Protein AF-A0A7X8MIY7-F1 (afdb_monomer)

Secondary structure (DSSP, 8-state):
--HHHHHHHHHHHHHHHHHHHS-----------PPTT-SSSSS--SHHHHHHHHHHHTTSSSS-SSS-HHHHH--SSSS--SHHHHHHHHHHHTTS-SS-THHHHT-----------PPPPPPPPPP----------------------SPTT--HHHHHHHHHT--HHHHHHHHHHHHHHTHHHHHHHH--SSHHHHHHHHHHHHHHHHTT-TT-EE-SGGG-EETTTTEEGGGSBTS-TTSPP-TT-TTS--PBPSHHHHH-HHHHHHHHHHHHHHHHHHHHTT--THHHHHHHHHHHHHS-SS---HHHHIIIIIHHHHHHHHHHHTT-SSSS----TT-TTS--SSSSGGG-

pLDDT: mean 82.46, std 22.2, range [25.55, 98.94]

Mean predicted aligned error: 16.22 Å

Sequence (356 aa):
MGRKVLLSFSVFLIVFVAFMGFGKSNYAYSLTQSGIGDVNVDNSIDSTDFTLLKRYVLRIIRDFPAEDSLWVGDLDGDNDINSSDIHCMKRYLLRMIDRFPKELMNNTPIPTATPTQKPTYTPTATPTPTQRPTFTPIPTQSNNYDDGYFPAGTSKSELISRASALSVGEIKSIIKKQVDDHWDVIRSVCGFKNKEVAYAFFFGMATRESTFRAGTETGSGAAHAFGPLQTAETAYANADPNYMPEENVPEMTQYDFNDYNFYDVGVSTHMGIRHFLHFARLAQEKYSGKDVLRHGLMGYNTGWIDGSDEAWIIKYADETAALGAWYYKNNHMSDDEFTWDTDPRVDRSDPWSFYF

Radius of gyration: 28.36 Å; Cα contacts (8 Å, |Δi|>4): 502; chains: 1; bounding box: 95×67×85 Å

Foldseek 3Di:
DPDVVVVVVVVVVVVVVVVVVPDPPPPPPPPPPADQQPQARPNDNEPVSLVVLVCCQVVVDVGTNDPDCQRRQVQLQPSDRHVVSSVQSVCCNLVVDVGTNNVVVVDDDDDDDDDDDDDDDDDDDDDDDPDDPPPPPPPAPPPVDPLFPDDPPQDLVRLLVVLQVDFLLRLLVLLLVLCVLCVVLCCVLQVFPDSLLVSLLVLLLLQAPPVSRQSDFDDDDQQTAGGSNRQGLLLAPPSDPPRDDQPPQSHADRHHDDSRCRSRRRNRSNSSSSQLSSQLNVQVVPDDHLLSNLLSQVCSNPVGSDDDDPVVSCQTRLSSLQQSVCCVVVVVSRDRDHDHRPGPSTDSPPSRVNGD

Nearest PDB structures (foldseek):
  6g1i-assembly2_B  TM=1.002E+00  e=5.132E-29  Acetivibrio thermocellus ATCC 27405
  2xqo-assembly1_A  TM=1.003E+00  e=1.211E-28  Acetivibrio thermocellus ATCC 27405
  4dh2-assembly2_D  TM=9.881E-01  e=1.687E-05  Acetivibrio thermocellus ATCC 27405
  4uyp-assembly1_D  TM=9.469E-01  e=1.236E-03  Acetivibrio cellulolyticus
  4uyq-assembly1_B  TM=9.427E-01  e=3.209E-03  Acetivibrio cellulolyticus

Solvent-accessible surface area (backbone atoms only — not comparable to full-atom values): 20424 Å² total; per-residue (Å²): 141,66,66,72,60,50,55,52,50,54,54,50,50,53,52,50,49,49,69,72,58,65,65,83,66,80,72,72,78,66,85,63,76,62,51,74,46,18,32,67,62,78,86,56,72,48,75,66,29,50,50,49,51,48,33,40,60,69,61,76,35,94,71,53,79,28,91,53,45,65,65,16,46,22,29,66,60,82,83,57,66,44,73,66,21,52,48,47,48,53,34,40,74,68,64,76,33,96,68,52,58,30,70,60,69,79,68,72,88,86,85,86,91,84,90,85,83,82,88,83,80,80,87,74,85,78,77,76,82,76,73,75,81,74,76,70,81,68,78,68,66,76,67,86,71,83,46,65,69,60,68,88,88,56,49,60,70,55,32,36,55,52,31,55,67,53,52,43,27,55,52,47,48,53,52,39,50,48,48,65,80,42,39,70,62,51,34,71,66,57,56,41,71,46,67,71,46,48,45,22,41,55,49,4,38,15,23,65,58,32,55,52,33,32,42,40,69,48,75,56,71,75,56,22,21,24,16,29,54,44,27,34,45,51,52,30,35,88,56,56,94,84,51,74,83,74,76,81,45,68,80,48,85,68,52,59,56,44,63,56,47,51,42,22,55,29,30,16,47,47,40,28,53,48,37,34,48,37,25,18,51,62,23,50,79,82,38,61,69,67,47,13,53,42,22,4,45,36,13,58,78,69,79,37,52,66,87,74,55,69,70,56,44,45,71,46,33,45,41,19,32,12,53,4,49,42,28,61,80,68,73,34,74,65,47,66,66,82,71,50,82,87,43,87,89,48,66,66,90,67,33,57,67,77,41,89

Structure (mmCIF, N/CA/C/O backbone):
data_AF-A0A7X8MIY7-F1
#
_entry.id   AF-A0A7X8MIY7-F1
#
loop_
_atom_site.group_PDB
_atom_site.id
_atom_site.type_symbol
_atom_site.label_atom_id
_atom_site.label_alt_id
_atom_site.label_comp_id
_atom_site.label_asym_id
_atom_site.label_entity_id
_atom_site.label_seq_id
_atom_site.pdbx_PDB_ins_code
_atom_site.Cartn_x
_atom_site.Cartn_y
_atom_site.Cartn_z
_atom_site.occupancy
_atom_site.B_iso_or_equiv
_atom_site.auth_seq_id
_atom_site.auth_comp_id
_atom_site.auth_asym_id
_atom_site.auth_atom_id
_atom_site.pdbx_PDB_model_num
ATOM 1 N N . MET A 1 1 ? 72.725 -8.397 54.751 1.00 57.31 1 MET A N 1
ATOM 2 C CA . MET A 1 1 ? 71.381 -7.796 54.579 1.00 57.31 1 MET A CA 1
ATOM 3 C C . MET A 1 1 ? 71.162 -7.247 53.156 1.00 57.31 1 MET A C 1
ATOM 5 O O . MET A 1 1 ? 70.505 -6.234 53.004 1.00 57.31 1 MET A O 1
ATOM 9 N N . GLY A 1 2 ? 71.699 -7.897 52.103 1.00 55.25 2 GLY A N 1
ATOM 10 C CA . GLY A 1 2 ? 71.801 -7.271 50.766 1.00 55.25 2 GLY A CA 1
ATOM 11 C C . GLY A 1 2 ? 71.317 -8.087 49.559 1.00 55.25 2 GLY A C 1
ATOM 12 O O . GLY A 1 2 ? 71.175 -7.521 48.489 1.00 55.25 2 GLY A O 1
ATOM 13 N N . ARG A 1 3 ? 71.021 -9.392 49.689 1.00 51.66 3 ARG A N 1
ATOM 14 C CA . ARG A 1 3 ? 70.562 -10.219 48.545 1.00 51.66 3 ARG A CA 1
ATOM 15 C C . ARG A 1 3 ? 69.041 -10.386 48.452 1.00 51.66 3 ARG A C 1
ATOM 17 O O . ARG A 1 3 ? 68.506 -10.401 47.353 1.00 51.66 3 ARG A O 1
ATOM 24 N N . LYS A 1 4 ? 68.335 -10.453 49.589 1.00 49.62 4 LYS A N 1
ATOM 25 C CA . LYS A 1 4 ? 66.862 -10.584 49.614 1.00 49.62 4 LYS A CA 1
ATOM 26 C C . LYS A 1 4 ? 66.135 -9.266 49.301 1.00 49.62 4 LYS A C 1
ATOM 28 O O . LYS A 1 4 ? 65.064 -9.298 48.713 1.00 49.62 4 LYS A O 1
ATOM 33 N N . VAL A 1 5 ? 66.743 -8.122 49.630 1.00 55.31 5 VAL A N 1
ATOM 34 C CA . VAL A 1 5 ? 66.200 -6.792 49.292 1.00 55.31 5 VAL A CA 1
ATOM 35 C C . VAL A 1 5 ? 66.406 -6.477 47.805 1.00 55.31 5 VAL A C 1
ATOM 37 O O . VAL A 1 5 ? 65.496 -5.949 47.178 1.00 55.31 5 VAL A O 1
ATOM 40 N N . LEU A 1 6 ? 67.536 -6.892 47.211 1.00 52.62 6 LEU A N 1
ATOM 41 C CA . LEU A 1 6 ? 67.793 -6.706 45.776 1.00 52.62 6 LEU A CA 1
ATOM 42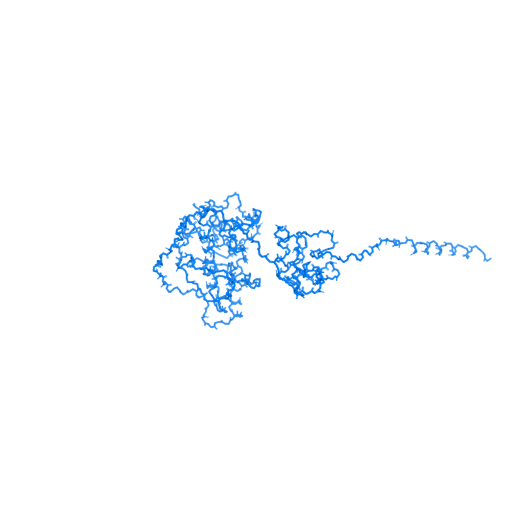 C C . LEU A 1 6 ? 66.850 -7.535 44.892 1.00 52.62 6 LEU A C 1
ATOM 44 O O . LEU A 1 6 ? 66.306 -6.995 43.938 1.00 52.62 6 LEU A O 1
ATOM 48 N N . LEU A 1 7 ? 66.602 -8.811 45.223 1.00 50.25 7 LEU A N 1
ATOM 49 C CA . LEU A 1 7 ? 65.655 -9.633 44.454 1.00 50.25 7 LEU A CA 1
ATOM 50 C C . LEU A 1 7 ? 64.213 -9.107 44.549 1.00 50.25 7 LEU A C 1
ATOM 52 O O . LEU A 1 7 ? 63.495 -9.138 43.555 1.00 50.25 7 LEU A O 1
ATOM 56 N N . SER A 1 8 ? 63.805 -8.589 45.712 1.00 55.38 8 SER A N 1
ATOM 57 C CA . SER A 1 8 ? 62.479 -7.979 45.891 1.00 55.38 8 SER A CA 1
ATOM 58 C C . SER A 1 8 ? 62.319 -6.704 45.050 1.00 55.38 8 SER A C 1
ATOM 60 O O . SER A 1 8 ? 61.307 -6.527 44.377 1.00 55.38 8 SER A O 1
ATOM 62 N N . PHE A 1 9 ? 63.358 -5.863 44.990 1.00 54.59 9 PHE A N 1
ATOM 63 C CA . PHE A 1 9 ? 63.367 -4.665 44.144 1.00 54.59 9 PHE A CA 1
ATOM 64 C C . PHE A 1 9 ? 63.371 -4.992 42.644 1.00 54.59 9 PHE A C 1
ATOM 66 O O . PHE A 1 9 ? 62.687 -4.323 41.876 1.00 54.59 9 PHE A O 1
ATOM 73 N N . SER A 1 10 ? 64.094 -6.032 42.216 1.00 56.56 10 SER A N 1
ATOM 74 C CA . SER A 1 10 ? 64.141 -6.442 40.805 1.00 56.56 10 SER A CA 1
ATOM 75 C C . SER A 1 10 ? 62.818 -7.032 40.309 1.00 56.56 10 SER A C 1
ATOM 77 O O . SER A 1 10 ? 62.430 -6.766 39.176 1.00 56.56 10 SER A O 1
ATOM 79 N N . VAL A 1 11 ? 62.089 -7.776 41.148 1.00 58.19 11 VAL A N 1
ATOM 80 C CA . VAL A 1 11 ? 60.749 -8.284 40.798 1.00 58.19 11 VAL A CA 1
ATOM 81 C C . VAL A 1 11 ? 59.718 -7.150 40.791 1.00 58.19 11 VAL A C 1
ATOM 83 O O . VAL A 1 11 ? 58.886 -7.091 39.888 1.00 58.19 11 VAL A O 1
ATOM 86 N N . PHE A 1 12 ? 59.815 -6.197 41.724 1.00 57.38 12 PHE A N 1
ATOM 87 C CA . PHE A 1 12 ? 58.940 -5.022 41.745 1.00 57.38 12 PHE A CA 1
ATOM 88 C C . PHE A 1 12 ? 59.177 -4.100 40.539 1.00 57.38 12 PHE A C 1
ATOM 90 O O . PHE A 1 12 ? 58.218 -3.595 39.968 1.00 57.38 12 PHE A O 1
ATOM 97 N N . LEU A 1 13 ? 60.426 -3.944 40.082 1.00 57.84 13 LEU A N 1
ATOM 98 C CA . LEU A 1 13 ? 60.754 -3.169 38.881 1.00 57.84 13 LEU A CA 1
ATOM 99 C C . LEU A 1 13 ? 60.204 -3.825 37.604 1.00 57.84 13 LEU A C 1
ATOM 101 O O . LEU A 1 13 ? 59.704 -3.126 36.734 1.00 57.84 13 LEU A O 1
ATOM 105 N N . ILE A 1 14 ? 60.230 -5.156 37.500 1.00 59.59 14 ILE A N 1
ATOM 106 C CA . ILE A 1 14 ? 59.690 -5.880 36.335 1.00 59.59 14 ILE A CA 1
ATOM 107 C C . ILE A 1 14 ? 58.154 -5.809 36.296 1.00 59.59 14 ILE A C 1
ATOM 109 O O . ILE A 1 14 ? 57.582 -5.610 35.227 1.00 59.59 14 ILE A O 1
ATOM 113 N N . VAL A 1 15 ? 57.479 -5.884 37.448 1.00 59.12 15 VAL A N 1
ATOM 114 C CA . VAL A 1 15 ? 56.016 -5.707 37.533 1.00 59.12 15 VAL A CA 1
ATOM 115 C C . VAL A 1 15 ? 55.614 -4.241 37.315 1.00 59.12 15 VAL A C 1
ATOM 117 O O . VAL A 1 15 ? 54.614 -3.979 36.654 1.00 59.12 15 VAL A O 1
ATOM 120 N N . PHE A 1 16 ? 56.416 -3.276 37.775 1.00 57.84 16 PHE A N 1
ATOM 121 C CA . PHE A 1 16 ? 56.184 -1.843 37.550 1.00 57.84 16 PHE A CA 1
ATOM 122 C C . PHE A 1 16 ? 56.416 -1.432 36.085 1.00 57.84 16 PHE A C 1
ATOM 124 O O . PHE A 1 16 ? 55.645 -0.649 35.536 1.00 57.84 16 PHE A O 1
ATOM 131 N N . VAL A 1 17 ? 57.415 -2.015 35.412 1.00 58.16 17 VAL A N 1
ATOM 132 C CA . VAL A 1 17 ? 57.655 -1.823 33.970 1.00 58.16 17 VAL A CA 1
ATOM 133 C C . VAL A 1 17 ? 56.592 -2.537 33.126 1.00 58.16 17 VAL A C 1
ATOM 135 O O . VAL A 1 17 ? 56.222 -2.022 32.078 1.00 58.16 17 VAL A O 1
ATOM 138 N N . ALA A 1 18 ? 56.014 -3.649 33.595 1.00 53.78 18 ALA A N 1
ATOM 139 C CA . ALA A 1 18 ? 54.840 -4.254 32.959 1.00 53.78 18 ALA A CA 1
ATOM 140 C C . ALA A 1 18 ? 53.565 -3.406 33.154 1.00 53.78 18 ALA A C 1
ATOM 142 O O . ALA A 1 18 ? 52.770 -3.288 32.227 1.00 53.78 18 ALA A O 1
ATOM 143 N N . PHE A 1 19 ? 53.401 -2.741 34.306 1.00 52.78 19 PHE A N 1
ATOM 144 C CA . PHE A 1 19 ? 52.277 -1.828 34.568 1.00 52.78 19 PHE A CA 1
ATOM 145 C C . PHE A 1 19 ? 52.399 -0.488 33.816 1.00 52.78 19 PHE A C 1
ATOM 147 O O . PHE A 1 19 ? 51.388 0.117 33.474 1.00 52.78 19 PHE A O 1
ATOM 154 N N . MET A 1 20 ? 53.623 -0.043 33.499 1.00 52.28 20 MET A N 1
ATOM 155 C CA . MET A 1 20 ? 53.879 1.094 32.597 1.00 52.28 20 MET A CA 1
ATOM 156 C C . MET A 1 20 ? 54.001 0.694 31.112 1.00 52.28 20 MET A C 1
ATOM 158 O O . MET A 1 20 ? 54.034 1.569 30.249 1.00 52.28 20 MET A O 1
ATOM 162 N N . GLY A 1 21 ? 54.069 -0.609 30.816 1.00 51.12 21 GLY A N 1
ATOM 163 C CA . GLY A 1 21 ? 54.271 -1.181 29.479 1.00 51.12 21 GLY A CA 1
ATOM 164 C C . GLY A 1 21 ? 53.011 -1.746 28.815 1.00 51.12 21 GLY A C 1
ATOM 165 O O . GLY A 1 21 ? 53.053 -2.081 27.632 1.00 51.12 21 GLY A O 1
ATOM 166 N N . PHE A 1 22 ? 51.879 -1.816 29.523 1.00 52.28 22 PHE A N 1
ATOM 167 C CA . PHE A 1 22 ? 50.575 -2.047 28.900 1.00 52.28 22 PHE A CA 1
ATOM 168 C C . PHE A 1 22 ? 50.114 -0.764 28.208 1.00 52.28 22 PHE A C 1
ATOM 170 O O . PHE A 1 22 ? 49.484 0.103 28.803 1.00 52.28 22 PHE A O 1
ATOM 177 N N . GLY A 1 23 ? 50.521 -0.654 26.944 1.00 47.56 23 GLY A N 1
ATOM 178 C CA . GLY A 1 23 ? 49.917 0.158 25.899 1.00 47.56 23 GLY A CA 1
ATOM 179 C C . GLY A 1 23 ? 49.275 1.466 26.350 1.00 47.56 23 GLY A C 1
ATOM 180 O O . GLY A 1 23 ? 48.059 1.544 26.490 1.00 47.56 23 GLY A O 1
ATOM 181 N N . LYS A 1 24 ? 50.045 2.556 26.301 1.00 42.59 24 LYS A N 1
ATOM 182 C CA . LYS A 1 24 ? 49.510 3.682 25.533 1.00 42.59 24 LYS A CA 1
ATOM 183 C C . LYS A 1 24 ? 49.466 3.219 24.081 1.00 42.59 24 LYS A C 1
ATOM 185 O O . LYS A 1 24 ? 50.362 3.515 23.296 1.00 42.59 24 LYS A O 1
ATOM 190 N N . SER A 1 25 ? 48.444 2.437 23.729 1.00 43.12 25 SER A N 1
ATOM 191 C CA . SER A 1 25 ? 47.889 2.559 22.394 1.00 43.12 25 SER A CA 1
ATOM 192 C C . SER A 1 25 ? 47.684 4.055 22.223 1.00 43.12 25 SER A C 1
ATOM 194 O O . SER A 1 25 ? 47.000 4.689 23.030 1.00 43.12 25 SER A O 1
ATOM 196 N N . ASN A 1 26 ? 48.396 4.638 21.265 1.00 38.81 26 ASN A N 1
ATOM 197 C CA . ASN A 1 26 ? 48.111 5.982 20.817 1.00 38.81 26 ASN A CA 1
ATOM 198 C C . ASN A 1 26 ? 46.712 5.913 20.201 1.00 38.81 26 ASN A C 1
ATOM 200 O O . ASN A 1 26 ? 46.565 5.816 18.988 1.00 38.81 26 ASN A O 1
ATOM 204 N N . TYR A 1 27 ? 45.680 5.923 21.045 1.00 42.91 27 TYR A N 1
ATOM 205 C CA . TYR A 1 27 ? 44.420 6.526 20.686 1.00 42.91 27 TYR A CA 1
ATOM 206 C C . TYR A 1 27 ? 44.787 7.988 20.493 1.00 42.91 27 TYR A C 1
ATOM 208 O O . TYR A 1 27 ? 44.807 8.790 21.427 1.00 42.91 27 TYR A O 1
ATOM 216 N N . ALA A 1 28 ? 45.207 8.310 19.272 1.00 32.19 28 ALA A N 1
ATOM 217 C CA . ALA A 1 28 ? 44.930 9.621 18.755 1.00 32.19 28 ALA A CA 1
ATOM 218 C C . ALA A 1 28 ? 43.408 9.727 18.851 1.00 32.19 28 ALA A C 1
ATOM 220 O O . ALA A 1 28 ? 42.692 9.226 17.990 1.00 32.19 28 ALA A O 1
ATOM 221 N N . TYR A 1 29 ? 42.917 10.296 19.954 1.00 38.53 29 TYR A N 1
ATOM 222 C CA . TYR A 1 29 ? 41.623 10.948 19.958 1.00 38.53 29 TYR A CA 1
ATOM 223 C C . TYR A 1 29 ? 41.793 12.101 18.983 1.00 38.53 29 TYR A C 1
ATOM 225 O O . TYR A 1 29 ? 42.177 13.215 19.335 1.00 38.53 29 TYR A O 1
ATOM 233 N N . SER A 1 30 ? 41.648 11.760 17.710 1.00 37.72 30 SER A N 1
ATOM 234 C CA . SER A 1 30 ? 41.299 12.713 16.699 1.00 37.72 30 SER A CA 1
ATOM 235 C C . SER A 1 30 ? 39.963 13.258 17.176 1.00 37.72 30 SER A C 1
ATOM 237 O O . SER A 1 30 ? 38.949 12.579 17.074 1.00 37.72 30 SER A O 1
ATOM 239 N N . LEU A 1 31 ? 39.965 14.464 17.747 1.00 39.66 31 LEU A N 1
ATOM 240 C CA . LEU A 1 31 ? 38.770 15.303 17.864 1.00 39.66 31 LEU A CA 1
ATOM 241 C C . LEU A 1 31 ? 38.345 15.749 16.451 1.00 39.66 31 LEU A C 1
ATOM 243 O O . LEU A 1 31 ? 38.125 16.926 16.182 1.00 39.66 31 LEU A O 1
ATOM 247 N N . THR A 1 32 ? 38.308 14.811 15.507 1.00 47.56 32 THR A N 1
ATOM 248 C CA . THR A 1 32 ? 37.550 14.942 14.280 1.00 47.56 32 THR A CA 1
ATOM 249 C C . THR A 1 32 ? 36.117 14.796 14.723 1.00 47.56 32 THR A C 1
ATOM 251 O O . THR A 1 32 ? 35.632 13.689 14.920 1.00 47.56 32 THR A O 1
ATOM 254 N N . GLN A 1 33 ? 35.489 15.939 14.971 1.00 54.78 33 GLN A N 1
ATOM 255 C CA . GLN A 1 33 ? 34.044 16.067 14.966 1.00 54.78 33 GLN A CA 1
ATOM 256 C C . GLN A 1 33 ? 33.509 15.216 13.804 1.00 54.78 33 GLN A C 1
ATOM 258 O O . GLN A 1 33 ? 33.870 15.477 12.654 1.00 54.78 33 GLN A O 1
ATOM 263 N N . SER A 1 34 ? 32.771 14.146 14.122 1.00 69.81 34 SER A N 1
ATOM 264 C CA . SER A 1 34 ? 32.256 13.193 13.132 1.00 69.81 34 SER A CA 1
ATOM 265 C C . SER A 1 34 ? 31.507 13.928 12.024 1.00 69.81 34 SER A C 1
ATOM 267 O O . SER A 1 34 ? 30.874 14.955 12.282 1.00 69.81 34 SER A O 1
ATOM 269 N N . GLY A 1 35 ? 31.597 13.442 10.786 1.00 85.88 35 GLY A N 1
ATOM 270 C CA . GLY A 1 35 ? 30.865 14.044 9.671 1.00 85.88 35 GLY A CA 1
ATOM 271 C C . GLY A 1 35 ? 29.358 14.023 9.936 1.00 85.88 35 GLY A C 1
ATOM 272 O O . GLY A 1 35 ? 28.846 13.072 10.525 1.00 85.88 35 GLY A O 1
ATOM 273 N N . ILE A 1 36 ? 28.639 15.068 9.519 1.00 93.56 36 ILE A N 1
ATOM 274 C CA . ILE A 1 36 ? 27.170 15.053 9.554 1.00 93.56 36 ILE A CA 1
ATOM 275 C C . ILE A 1 36 ? 26.714 13.860 8.699 1.00 93.56 36 ILE A C 1
ATOM 277 O O . ILE A 1 36 ? 27.142 13.728 7.555 1.00 93.56 36 ILE A O 1
ATOM 281 N N . GLY A 1 37 ? 25.903 12.968 9.272 1.00 93.75 37 GLY A N 1
ATOM 282 C CA . GLY A 1 37 ? 25.460 11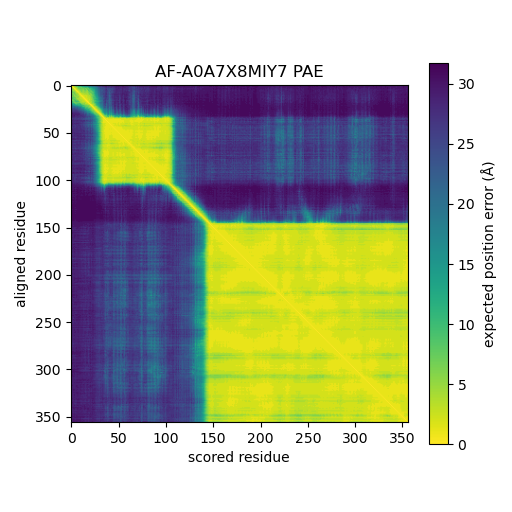.721 8.645 1.00 93.75 37 GLY A CA 1
ATOM 283 C C . GLY A 1 37 ? 26.338 10.483 8.854 1.00 93.75 37 GLY A C 1
ATOM 284 O O . GLY A 1 37 ? 25.860 9.389 8.576 1.00 93.75 37 GLY A O 1
ATOM 285 N N . ASP A 1 38 ? 27.558 10.610 9.377 1.00 96.69 38 ASP A N 1
ATOM 286 C CA . ASP A 1 38 ? 28.384 9.463 9.793 1.00 96.69 38 ASP A CA 1
ATOM 287 C C . ASP A 1 38 ? 28.077 9.149 11.265 1.00 96.69 38 ASP A C 1
ATOM 289 O O . ASP A 1 38 ? 28.700 9.674 12.196 1.00 96.69 38 ASP A O 1
ATOM 293 N N . VAL A 1 39 ? 27.029 8.350 11.486 1.00 95.62 39 VAL A N 1
ATOM 294 C CA . VAL A 1 39 ? 26.506 8.081 12.833 1.00 95.62 39 VAL A CA 1
ATOM 295 C C . VAL A 1 39 ? 27.242 6.931 13.519 1.00 95.62 39 VAL A C 1
ATOM 297 O O . VAL A 1 39 ? 27.142 6.786 14.740 1.00 95.62 39 VAL A O 1
ATOM 300 N N . ASN A 1 40 ? 27.979 6.101 12.773 1.00 94.44 40 ASN A N 1
ATOM 301 C CA . ASN A 1 40 ? 28.771 5.001 13.331 1.00 94.44 40 ASN A CA 1
ATOM 302 C C . ASN A 1 40 ? 30.271 5.323 13.495 1.00 94.44 40 ASN A C 1
ATOM 304 O O . ASN A 1 40 ? 30.979 4.535 14.128 1.00 94.44 40 ASN A O 1
ATOM 308 N N . VAL A 1 41 ? 30.718 6.486 13.010 1.00 91.69 41 VAL A N 1
ATOM 309 C CA . VAL A 1 41 ? 32.092 7.007 13.086 1.00 91.69 41 VAL A CA 1
ATOM 310 C C . VAL A 1 41 ? 33.096 6.145 12.315 1.00 91.69 41 VAL A C 1
ATOM 312 O O . VAL A 1 41 ? 34.257 6.003 12.713 1.00 91.69 41 VAL A O 1
ATOM 315 N N . ASP A 1 42 ? 32.669 5.539 11.207 1.00 89.50 42 ASP A N 1
ATOM 316 C CA . ASP A 1 42 ? 33.558 4.770 10.333 1.00 89.50 42 ASP A CA 1
ATOM 317 C C . ASP A 1 42 ? 34.206 5.613 9.214 1.00 89.50 42 ASP A C 1
ATOM 319 O O . ASP A 1 42 ? 35.075 5.116 8.489 1.00 89.50 42 ASP A O 1
ATOM 323 N N . ASN A 1 43 ? 33.916 6.921 9.172 1.00 90.25 43 ASN A N 1
ATOM 324 C CA . ASN A 1 43 ? 34.330 7.900 8.157 1.00 90.25 43 ASN A CA 1
ATOM 325 C C . ASN A 1 43 ? 33.690 7.695 6.775 1.00 90.25 43 ASN A C 1
ATOM 327 O O . ASN A 1 43 ? 34.173 8.261 5.788 1.00 90.25 43 ASN A O 1
ATOM 331 N N . SER A 1 44 ? 32.619 6.909 6.689 1.00 91.31 44 SER A N 1
ATOM 332 C CA . SER A 1 44 ? 31.780 6.758 5.502 1.00 91.31 44 SER A CA 1
ATOM 333 C C . SER A 1 44 ? 30.345 7.158 5.838 1.00 91.31 44 SER A C 1
ATOM 335 O O . SER A 1 44 ? 29.913 7.066 6.975 1.00 91.31 44 SER A O 1
ATOM 337 N N . ILE A 1 45 ? 29.606 7.644 4.839 1.00 94.44 45 ILE A N 1
ATOM 338 C CA . ILE A 1 45 ? 28.162 7.873 4.960 1.00 94.44 45 ILE A CA 1
ATOM 339 C C . ILE A 1 45 ? 27.500 6.875 4.018 1.00 94.44 45 ILE A C 1
ATOM 341 O O . ILE A 1 45 ? 27.504 7.072 2.796 1.00 94.44 45 ILE A O 1
ATOM 345 N N . ASP A 1 46 ? 26.998 5.770 4.568 1.00 94.88 46 ASP A N 1
ATOM 346 C CA . ASP A 1 46 ? 26.452 4.668 3.778 1.00 94.88 46 ASP A CA 1
ATOM 347 C C . ASP A 1 46 ? 25.167 4.036 4.357 1.00 94.88 46 ASP A C 1
ATOM 349 O O . ASP A 1 46 ? 24.455 4.585 5.202 1.00 94.88 46 ASP A O 1
ATOM 353 N N . SER A 1 47 ? 24.780 2.876 3.819 1.00 91.75 47 SER A N 1
ATOM 354 C CA . SER A 1 47 ? 23.576 2.151 4.246 1.00 91.75 47 SER A CA 1
ATOM 355 C C . SER A 1 47 ? 23.582 1.723 5.722 1.00 91.75 47 SER A C 1
ATOM 357 O O . SER A 1 47 ? 22.517 1.452 6.292 1.00 91.75 47 SER A O 1
ATOM 359 N N . THR A 1 48 ? 24.758 1.653 6.342 1.00 91.31 48 THR A N 1
ATOM 360 C CA . THR A 1 48 ? 24.953 1.344 7.758 1.00 91.31 48 THR A CA 1
ATOM 361 C C . THR A 1 48 ? 24.452 2.499 8.615 1.00 91.31 48 THR A C 1
ATOM 363 O O . THR A 1 48 ? 23.645 2.266 9.521 1.00 91.31 48 THR A O 1
ATOM 366 N N . ASP A 1 49 ? 24.812 3.736 8.267 1.00 97.00 49 ASP A N 1
ATOM 367 C CA . ASP A 1 49 ? 24.335 4.945 8.942 1.00 97.00 49 ASP A CA 1
ATOM 368 C C . ASP A 1 49 ? 22.831 5.103 8.803 1.00 97.00 49 ASP A C 1
ATOM 370 O O . ASP A 1 49 ? 22.123 5.314 9.785 1.00 97.00 49 ASP A O 1
ATOM 374 N N . PHE A 1 50 ? 22.309 4.875 7.598 1.00 95.75 50 PHE A N 1
ATOM 375 C CA . PHE A 1 50 ? 20.869 4.880 7.352 1.00 95.75 50 PHE A CA 1
ATOM 376 C C . PHE A 1 50 ? 20.116 3.854 8.208 1.00 95.75 50 PHE A C 1
ATOM 378 O O . PHE A 1 50 ? 19.023 4.129 8.712 1.00 95.75 50 PHE A O 1
ATOM 385 N N . THR A 1 51 ? 20.694 2.666 8.396 1.00 92.69 51 THR A N 1
ATOM 386 C CA . THR A 1 51 ? 20.107 1.624 9.245 1.00 92.69 51 THR A CA 1
ATOM 387 C C . THR A 1 51 ? 20.130 2.032 10.715 1.00 92.69 51 THR A C 1
ATOM 389 O O . THR A 1 51 ? 19.135 1.839 11.417 1.00 92.69 51 THR A O 1
ATOM 392 N N . LEU A 1 52 ? 21.234 2.604 11.195 1.00 89.62 52 LEU A N 1
ATOM 393 C CA . LEU A 1 52 ? 21.342 3.085 12.571 1.00 89.62 52 LEU A CA 1
ATOM 394 C C . LEU A 1 52 ? 20.394 4.255 12.828 1.00 89.62 52 LEU A C 1
ATOM 396 O O . LEU A 1 52 ? 19.658 4.208 13.810 1.00 89.62 52 LEU A O 1
ATOM 400 N N . LEU A 1 53 ? 20.324 5.227 11.918 1.00 94.25 53 LEU A N 1
ATOM 401 C CA . LEU A 1 53 ? 19.410 6.368 11.979 1.00 94.25 53 LEU A CA 1
ATOM 402 C C . LEU A 1 53 ? 17.946 5.907 12.057 1.00 94.25 53 LEU A C 1
ATOM 404 O O . LEU A 1 53 ? 17.204 6.331 12.940 1.00 94.25 53 LEU A O 1
ATOM 408 N N . LYS A 1 54 ? 17.548 4.923 11.237 1.00 86.81 54 LYS A N 1
ATOM 409 C CA . LYS A 1 54 ? 16.229 4.273 11.351 1.00 86.81 54 LYS A CA 1
ATOM 410 C C . LYS A 1 54 ? 16.003 3.619 12.708 1.00 86.81 54 LYS A C 1
ATOM 412 O O . LYS A 1 54 ? 14.938 3.775 13.300 1.00 86.81 54 LYS A O 1
ATOM 417 N N . ARG A 1 55 ? 16.984 2.867 13.211 1.00 87.88 55 ARG A N 1
ATOM 418 C CA . ARG A 1 55 ? 16.877 2.205 14.520 1.00 87.88 55 ARG A CA 1
ATOM 419 C C . ARG A 1 55 ? 16.775 3.213 15.663 1.00 87.88 55 ARG A C 1
ATOM 421 O O . ARG A 1 55 ? 16.096 2.910 16.642 1.00 87.88 55 ARG A O 1
ATOM 428 N N . TYR A 1 56 ? 17.412 4.373 15.540 1.00 87.12 56 TYR A N 1
ATOM 429 C CA . TYR A 1 56 ? 17.339 5.458 16.515 1.00 87.12 56 TYR A CA 1
ATOM 430 C C . TYR A 1 56 ? 15.946 6.091 16.545 1.00 87.12 56 TYR A C 1
ATOM 432 O O . TYR A 1 56 ? 15.314 6.121 17.597 1.00 87.12 56 TYR A O 1
ATOM 440 N N . VAL A 1 57 ? 15.402 6.480 15.386 1.00 87.31 57 VAL A N 1
ATOM 441 C CA . VAL A 1 57 ? 14.046 7.059 15.288 1.00 87.31 57 VAL A CA 1
ATOM 442 C C . VAL A 1 57 ? 12.973 6.070 15.760 1.00 87.31 57 VAL A C 1
ATOM 444 O O . VAL A 1 57 ? 12.023 6.450 16.442 1.00 87.31 57 VAL A O 1
ATOM 447 N N . LEU A 1 58 ? 13.158 4.771 15.491 1.00 78.88 58 LEU A N 1
ATOM 448 C CA . LEU A 1 58 ? 12.297 3.692 15.997 1.00 78.88 58 LEU A CA 1
ATOM 449 C C . LEU A 1 58 ? 12.534 3.343 17.479 1.00 78.88 58 LEU A C 1
ATOM 451 O O . LEU A 1 58 ? 11.916 2.411 17.993 1.00 78.88 58 LEU A O 1
ATOM 455 N N . ARG A 1 59 ? 13.435 4.053 18.173 1.00 84.75 59 ARG A N 1
ATOM 456 C CA . ARG A 1 59 ? 13.812 3.841 19.584 1.00 84.75 59 AR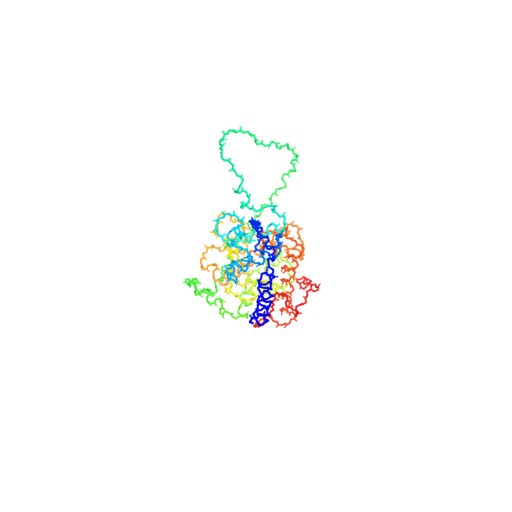G A CA 1
ATOM 457 C C . ARG A 1 59 ? 14.325 2.428 19.900 1.00 84.75 59 ARG A C 1
ATOM 459 O O . ARG A 1 59 ? 14.286 1.988 21.049 1.00 84.75 59 ARG A O 1
ATOM 466 N N . ILE A 1 60 ? 14.822 1.712 18.889 1.00 78.75 60 ILE A N 1
ATOM 467 C CA . ILE A 1 60 ? 15.468 0.395 19.027 1.00 78.75 60 ILE A CA 1
ATOM 468 C C . ILE A 1 60 ? 16.852 0.557 19.664 1.00 78.75 60 ILE A C 1
ATOM 470 O O . ILE A 1 60 ? 17.290 -0.292 20.439 1.00 78.75 60 ILE A O 1
ATOM 474 N N . ILE A 1 61 ? 17.538 1.647 19.326 1.00 78.19 61 ILE A N 1
ATOM 475 C CA . ILE A 1 61 ? 18.742 2.121 20.012 1.00 78.19 61 ILE A CA 1
ATOM 476 C C . ILE A 1 61 ? 18.433 3.479 20.643 1.00 78.19 61 ILE A C 1
ATOM 478 O O . ILE A 1 61 ? 17.542 4.185 20.175 1.00 78.19 61 ILE A O 1
ATOM 482 N N . ARG A 1 62 ? 19.129 3.807 21.733 1.00 83.25 62 ARG A N 1
ATOM 483 C CA . ARG A 1 62 ? 18.945 5.080 22.450 1.00 83.25 62 ARG A CA 1
ATOM 484 C C . ARG A 1 62 ? 19.945 6.147 22.031 1.00 83.25 62 ARG A C 1
ATOM 486 O O . ARG A 1 62 ? 19.606 7.317 22.087 1.00 83.25 62 ARG A O 1
ATOM 493 N N . ASP A 1 63 ? 21.122 5.710 21.597 1.00 85.19 63 ASP A N 1
ATOM 494 C CA . ASP A 1 63 ? 22.265 6.542 21.243 1.00 85.19 63 ASP A CA 1
ATOM 495 C C . ASP A 1 63 ? 22.973 5.922 20.034 1.00 85.19 63 ASP A C 1
ATOM 497 O O . ASP A 1 63 ? 22.907 4.701 19.819 1.00 85.19 63 ASP A O 1
ATOM 501 N N . PHE A 1 64 ? 23.643 6.759 19.246 1.00 92.94 64 PHE A N 1
ATOM 502 C CA . PHE A 1 64 ? 24.544 6.301 18.195 1.00 92.94 64 PHE A CA 1
ATOM 503 C C . PHE A 1 64 ? 25.914 5.895 18.759 1.00 92.94 64 PHE A C 1
ATOM 505 O O . PHE A 1 64 ? 26.264 6.276 19.875 1.00 92.94 64 PHE A O 1
ATOM 512 N N . PRO A 1 65 ? 26.722 5.132 17.998 1.00 90.44 65 PRO A N 1
ATOM 513 C CA . PRO A 1 65 ? 28.145 4.986 18.299 1.00 90.44 65 PRO A CA 1
ATOM 514 C C . PRO A 1 65 ? 28.905 6.324 18.326 1.00 90.44 65 PRO A C 1
ATOM 516 O O . PRO A 1 65 ? 29.900 6.433 19.041 1.00 90.44 65 PRO A O 1
ATOM 519 N N . ALA A 1 66 ? 28.444 7.332 17.577 1.00 88.81 66 ALA A N 1
ATOM 520 C CA . ALA A 1 66 ? 28.963 8.694 17.653 1.00 88.81 66 ALA A CA 1
ATOM 521 C C . ALA A 1 66 ? 28.662 9.372 18.999 1.00 88.81 66 ALA A C 1
ATOM 523 O O . ALA A 1 66 ? 27.575 9.224 19.554 1.00 88.81 66 ALA A O 1
ATOM 524 N N . GLU A 1 67 ? 29.619 10.164 19.495 1.00 84.94 67 GLU A N 1
ATOM 525 C CA . GLU A 1 67 ? 29.534 10.821 20.808 1.00 84.94 67 GLU A CA 1
ATOM 526 C C . GLU A 1 67 ? 28.403 11.859 20.883 1.00 84.94 67 GLU A C 1
ATOM 528 O O . GLU A 1 67 ? 27.674 11.908 21.872 1.00 84.94 67 GLU A O 1
ATOM 533 N N . ASP A 1 68 ? 28.222 12.658 19.829 1.00 89.56 68 ASP A N 1
ATOM 534 C CA . ASP A 1 68 ? 27.156 13.656 19.740 1.00 89.56 68 ASP A CA 1
ATOM 535 C C . ASP A 1 68 ? 26.108 13.211 18.717 1.00 89.56 68 ASP A C 1
ATOM 537 O O . ASP A 1 68 ? 26.243 13.439 17.513 1.00 89.56 68 ASP A O 1
ATOM 541 N N . SER A 1 69 ? 25.058 12.552 19.217 1.00 91.94 69 SER A N 1
ATOM 542 C CA . SER A 1 69 ? 23.983 12.023 18.376 1.00 91.94 69 SER A CA 1
ATOM 543 C C . SER A 1 69 ? 23.240 13.121 17.618 1.00 91.94 69 SER A C 1
ATOM 545 O O . SER A 1 69 ? 22.875 12.908 16.465 1.00 91.94 69 SER A O 1
ATOM 547 N N . LEU A 1 70 ? 23.051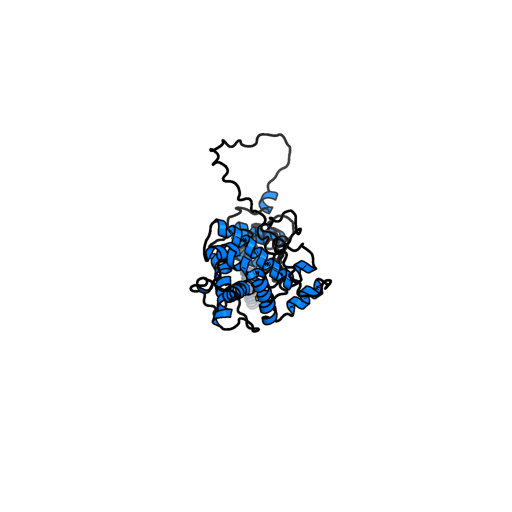 14.295 18.231 1.00 92.31 70 LEU A N 1
ATOM 548 C CA . LEU A 1 70 ? 22.378 15.420 17.585 1.00 92.31 70 LEU A CA 1
ATOM 549 C C . LEU A 1 70 ? 23.259 16.024 16.495 1.00 92.31 70 LEU A C 1
ATOM 551 O O . LEU A 1 70 ? 22.776 16.367 15.423 1.00 92.31 70 LEU A O 1
ATOM 555 N N . TRP A 1 71 ? 24.570 16.107 16.712 1.00 94.06 71 TRP A N 1
ATOM 556 C CA . TRP A 1 71 ? 25.485 16.584 15.683 1.00 94.06 71 TRP A CA 1
ATOM 557 C C . TRP A 1 71 ? 25.436 15.727 14.410 1.00 94.06 71 TRP A C 1
ATOM 559 O O . TRP A 1 71 ? 25.287 16.290 13.323 1.00 94.06 71 TRP A O 1
ATOM 569 N N . VAL A 1 72 ? 25.516 14.397 14.541 1.00 95.19 72 VAL A N 1
ATOM 570 C CA . VAL A 1 72 ? 25.590 13.479 13.387 1.00 95.19 72 VAL A CA 1
ATOM 571 C C . VAL A 1 72 ? 24.235 13.064 12.818 1.00 95.19 72 VAL A C 1
ATOM 573 O O . VAL A 1 72 ? 24.177 12.700 11.648 1.00 95.19 72 VAL A O 1
ATOM 576 N N . GLY A 1 73 ? 23.180 13.056 13.637 1.00 94.25 73 GLY A N 1
ATOM 577 C CA . GLY A 1 73 ? 21.892 12.441 13.311 1.00 94.25 73 GLY A CA 1
ATOM 578 C C . GLY A 1 73 ? 20.797 13.415 12.892 1.00 94.25 73 GLY A C 1
ATOM 579 O O . GLY A 1 73 ? 19.915 13.001 12.150 1.00 94.25 73 GLY A O 1
ATOM 580 N N . ASP A 1 74 ? 20.867 14.676 13.325 1.00 96.56 74 ASP A N 1
ATOM 581 C CA . ASP A 1 74 ? 20.059 15.764 12.763 1.00 96.56 74 ASP A CA 1
ATOM 582 C C . ASP A 1 74 ? 20.777 16.238 11.491 1.00 96.56 74 ASP A C 1
ATOM 584 O O . ASP A 1 74 ? 21.898 16.746 11.555 1.00 96.56 74 ASP A O 1
ATOM 588 N N . LEU A 1 75 ? 20.185 15.981 10.332 1.00 96.50 75 LEU A N 1
ATOM 589 C CA . LEU A 1 75 ? 20.729 16.220 8.998 1.00 96.50 75 LEU A CA 1
ATOM 590 C C . LEU A 1 75 ? 20.067 17.419 8.324 1.00 96.50 75 LEU A C 1
ATOM 592 O O . LEU A 1 75 ? 20.665 18.002 7.412 1.00 96.50 75 LEU A O 1
ATOM 596 N N . ASP A 1 76 ? 18.857 17.796 8.732 1.00 93.88 76 ASP A N 1
ATOM 597 C CA . ASP A 1 76 ? 18.162 18.955 8.174 1.00 93.88 76 ASP A CA 1
ATOM 598 C C . ASP A 1 76 ? 18.383 20.261 8.962 1.00 93.88 76 ASP A C 1
ATOM 600 O O . ASP A 1 76 ? 18.237 21.346 8.391 1.00 93.88 76 ASP A O 1
ATOM 604 N N . GLY A 1 77 ? 18.888 20.163 10.191 1.00 92.38 77 GLY A N 1
ATOM 605 C CA . GLY A 1 77 ? 19.274 21.263 11.068 1.00 92.38 77 GLY A CA 1
ATOM 606 C C . GLY A 1 77 ? 18.156 21.752 11.990 1.00 92.38 77 GLY A C 1
ATOM 607 O O . GLY A 1 77 ? 18.273 22.867 12.511 1.00 92.38 77 GLY A O 1
ATOM 608 N N . ASP A 1 78 ? 17.072 20.991 12.170 1.00 87.00 78 ASP A N 1
ATOM 609 C CA . ASP A 1 78 ? 15.923 21.397 12.990 1.00 87.00 78 ASP A CA 1
ATOM 610 C C . ASP A 1 78 ? 16.110 21.161 14.509 1.00 87.00 78 ASP A C 1
ATOM 612 O O . ASP A 1 78 ? 15.341 21.692 15.315 1.00 87.00 78 ASP A O 1
ATOM 616 N N . ASN A 1 79 ? 17.223 20.534 14.911 1.00 92.00 79 ASN A N 1
ATOM 617 C CA . ASN A 1 79 ? 17.567 20.091 16.272 1.00 92.00 79 ASN A CA 1
ATOM 618 C C . ASN A 1 79 ? 16.735 18.920 16.818 1.00 92.00 79 ASN A C 1
ATOM 620 O O . ASN A 1 79 ? 16.795 18.654 18.023 1.00 92.00 79 ASN A O 1
ATOM 624 N N . ASP A 1 80 ? 16.032 18.188 15.964 1.00 89.69 80 ASP A N 1
ATOM 625 C CA . ASP A 1 80 ? 15.397 16.920 16.288 1.00 89.69 80 ASP A CA 1
ATOM 626 C C . ASP A 1 80 ? 15.968 15.806 15.394 1.00 89.69 80 ASP A C 1
ATOM 628 O O . ASP A 1 80 ? 16.394 16.036 14.275 1.00 89.69 80 ASP A O 1
ATOM 632 N N . ILE A 1 81 ? 16.010 14.566 15.896 1.00 91.75 81 ILE A N 1
ATOM 633 C CA . ILE A 1 81 ? 16.409 13.398 15.089 1.00 91.75 81 ILE A CA 1
ATOM 634 C C . ILE A 1 81 ? 15.157 12.572 14.818 1.00 91.75 81 ILE A C 1
ATOM 636 O O . ILE A 1 81 ? 14.676 11.839 15.692 1.00 91.75 81 ILE A O 1
ATOM 640 N N . ASN A 1 82 ? 14.600 12.706 13.620 1.00 87.50 82 ASN A N 1
ATOM 641 C CA . ASN A 1 82 ? 13.307 12.148 13.254 1.00 87.50 82 ASN A CA 1
ATOM 642 C C . ASN A 1 82 ? 13.271 11.624 11.797 1.00 87.50 82 ASN A C 1
ATOM 644 O O . ASN A 1 82 ? 14.279 11.287 11.171 1.00 87.50 82 ASN A O 1
ATOM 648 N N . SER A 1 83 ? 12.066 11.423 11.265 1.00 86.44 83 SER A N 1
ATOM 649 C CA . SER A 1 83 ? 11.847 10.918 9.905 1.00 86.44 83 SER A CA 1
ATOM 650 C C . SER A 1 83 ? 12.408 11.819 8.797 1.00 86.44 83 SER A C 1
ATOM 652 O O . SER A 1 83 ? 12.733 11.307 7.723 1.00 86.44 83 SER A O 1
ATOM 654 N N . SER A 1 84 ? 12.536 13.124 9.037 1.00 83.19 84 SER A N 1
ATOM 655 C CA . SER A 1 84 ? 13.110 14.087 8.095 1.00 83.19 84 SER A CA 1
ATOM 656 C C . SER A 1 84 ? 14.598 13.825 7.860 1.00 83.19 84 SER A C 1
ATOM 658 O O . SER A 1 84 ? 15.050 13.812 6.712 1.00 83.19 84 SER A O 1
ATOM 660 N N . ASP A 1 85 ? 15.341 13.452 8.901 1.00 96.38 85 ASP A N 1
ATOM 661 C CA . ASP A 1 85 ? 16.751 13.064 8.791 1.00 96.38 85 ASP A CA 1
ATOM 662 C C . ASP A 1 85 ? 16.918 11.756 8.033 1.00 96.38 85 ASP A C 1
ATOM 664 O O . ASP A 1 85 ? 17.778 11.625 7.164 1.00 96.38 85 ASP A O 1
ATOM 668 N N . ILE A 1 86 ? 16.030 10.787 8.273 1.00 93.12 86 ILE A N 1
ATOM 669 C CA . ILE A 1 86 ? 15.987 9.549 7.483 1.00 93.12 86 ILE A CA 1
ATOM 670 C C . ILE A 1 86 ? 15.782 9.879 5.998 1.00 93.12 86 ILE A C 1
ATOM 672 O O . ILE A 1 86 ? 16.410 9.258 5.134 1.00 93.12 86 ILE A O 1
ATOM 676 N N . HIS A 1 87 ? 14.929 10.855 5.681 1.00 89.62 87 HIS A N 1
ATOM 677 C CA . HIS A 1 87 ? 14.716 11.303 4.309 1.00 89.62 87 HIS A CA 1
ATOM 678 C C . HIS A 1 87 ? 15.960 11.990 3.725 1.00 89.62 87 HIS A C 1
ATOM 680 O O . HIS A 1 87 ? 16.352 11.677 2.597 1.00 89.62 87 HIS A O 1
ATOM 686 N N . CYS A 1 88 ? 16.625 12.858 4.491 1.00 91.69 88 CYS A N 1
ATOM 687 C CA . CYS A 1 88 ? 17.887 13.488 4.104 1.00 91.69 88 CYS A CA 1
ATOM 688 C C . CYS A 1 88 ? 18.974 12.444 3.815 1.00 91.69 88 CYS A C 1
ATOM 690 O O . CYS A 1 88 ? 19.567 12.464 2.735 1.00 91.69 88 CYS A O 1
ATOM 692 N N . MET A 1 89 ? 19.159 11.471 4.712 1.00 96.56 89 MET A N 1
ATOM 693 C CA . MET A 1 89 ? 20.086 10.350 4.540 1.00 96.56 89 MET A CA 1
ATOM 694 C C . MET A 1 89 ? 19.768 9.548 3.276 1.00 96.56 89 MET A C 1
ATOM 696 O O . MET A 1 89 ? 20.645 9.300 2.452 1.00 96.56 89 MET A O 1
ATOM 700 N N . LYS A 1 90 ? 18.493 9.201 3.059 1.00 90.00 90 LYS A N 1
ATOM 701 C CA . LYS A 1 90 ? 18.056 8.477 1.855 1.00 90.00 90 LYS A CA 1
ATOM 702 C C . LYS A 1 90 ? 18.398 9.254 0.581 1.00 90.00 90 LYS A C 1
ATOM 704 O O . LYS A 1 90 ? 18.920 8.671 -0.366 1.00 90.00 90 LYS A O 1
ATOM 709 N N . ARG A 1 91 ? 18.140 10.564 0.553 1.00 93.44 91 ARG A N 1
ATOM 710 C CA . ARG A 1 91 ? 18.466 11.427 -0.594 1.00 93.44 91 ARG A CA 1
ATOM 711 C C . ARG A 1 91 ? 19.969 11.532 -0.840 1.00 93.44 91 ARG A C 1
ATOM 713 O O . ARG A 1 91 ? 20.371 11.547 -2.003 1.00 93.44 91 ARG A O 1
ATOM 720 N N . TYR A 1 92 ? 20.778 11.585 0.215 1.00 91.25 92 TYR A N 1
ATOM 721 C CA . TYR A 1 92 ? 22.237 11.631 0.112 1.00 91.25 92 TYR A CA 1
ATOM 722 C C . TYR A 1 92 ? 22.802 10.331 -0.476 1.00 91.25 92 TYR A C 1
ATOM 724 O O . TYR A 1 92 ? 23.529 10.363 -1.468 1.00 91.25 92 TYR A O 1
ATOM 732 N N . LEU A 1 93 ? 22.379 9.171 0.039 1.00 85.94 93 LEU A N 1
ATOM 733 C CA . LEU A 1 93 ? 22.813 7.861 -0.471 1.00 85.94 93 LEU A CA 1
ATOM 734 C C . LEU A 1 93 ? 22.409 7.623 -1.933 1.00 85.94 93 LEU A C 1
ATOM 736 O O . LEU A 1 93 ? 23.145 6.995 -2.694 1.00 85.94 93 LEU A O 1
ATOM 740 N N . LEU A 1 94 ? 21.261 8.169 -2.342 1.00 84.19 94 LEU A N 1
ATOM 741 C CA . LEU A 1 94 ? 20.781 8.145 -3.727 1.00 84.19 94 LEU A CA 1
ATOM 742 C C . LEU A 1 94 ? 21.414 9.231 -4.613 1.00 84.19 94 LEU A C 1
ATOM 744 O O . LEU A 1 94 ? 21.043 9.355 -5.780 1.00 84.19 94 LEU A O 1
ATOM 748 N N . ARG A 1 95 ? 22.362 10.019 -4.087 1.00 89.44 95 ARG A N 1
ATOM 749 C CA . ARG A 1 95 ? 23.033 11.137 -4.778 1.00 89.44 95 ARG A CA 1
ATOM 750 C C . ARG A 1 95 ? 22.069 12.198 -5.321 1.00 89.44 95 ARG A C 1
ATOM 752 O O . ARG A 1 95 ? 22.396 12.914 -6.264 1.00 89.44 95 ARG A O 1
ATOM 759 N N . MET A 1 96 ? 20.878 12.305 -4.732 1.00 83.56 96 MET A N 1
ATOM 760 C CA . MET A 1 96 ? 19.905 13.357 -5.046 1.00 83.56 96 MET A CA 1
ATOM 761 C C . MET A 1 96 ? 20.293 14.693 -4.409 1.00 83.56 96 MET A C 1
ATOM 763 O O . MET A 1 96 ? 19.873 15.750 -4.876 1.00 83.56 96 MET A O 1
ATOM 767 N N . ILE A 1 97 ? 21.054 14.632 -3.317 1.00 84.56 97 ILE A N 1
ATOM 768 C CA . ILE A 1 97 ? 21.761 15.756 -2.707 1.00 84.56 97 ILE A CA 1
ATOM 769 C C . ILE A 1 97 ? 23.224 15.342 -2.546 1.00 84.56 97 ILE A C 1
ATOM 771 O O . ILE A 1 97 ? 23.518 14.174 -2.306 1.00 84.56 97 ILE A O 1
ATOM 775 N N . ASP A 1 98 ? 24.130 16.292 -2.719 1.00 91.19 98 ASP A N 1
ATOM 776 C CA . ASP A 1 98 ? 25.579 16.122 -2.576 1.00 91.19 98 ASP A CA 1
ATOM 777 C C . ASP A 1 98 ? 26.077 16.426 -1.154 1.00 91.19 98 ASP A C 1
ATOM 779 O O . ASP A 1 98 ? 27.198 16.070 -0.800 1.00 91.19 98 ASP A O 1
ATOM 783 N N . ARG A 1 99 ? 25.235 17.080 -0.350 1.00 91.31 99 ARG A N 1
ATOM 784 C CA . ARG A 1 99 ? 25.479 17.515 1.030 1.00 91.31 99 ARG A CA 1
ATOM 785 C C . ARG A 1 99 ? 24.156 17.655 1.782 1.00 91.31 99 ARG A C 1
ATOM 787 O O . ARG A 1 99 ? 23.114 17.873 1.157 1.00 91.31 99 ARG A O 1
ATOM 794 N N . PHE A 1 100 ? 24.185 17.537 3.103 1.00 95.00 100 PHE A N 1
ATOM 795 C CA . PHE A 1 100 ? 22.988 17.630 3.940 1.00 95.00 100 PHE A CA 1
ATOM 796 C C . PHE A 1 100 ? 22.514 19.084 4.120 1.00 95.00 100 PHE A C 1
ATOM 798 O O . PHE A 1 100 ? 23.343 20.000 4.117 1.00 95.00 100 PHE A O 1
ATOM 805 N N . PRO A 1 101 ? 21.202 19.345 4.300 1.00 93.25 101 PRO A N 1
ATOM 806 C CA . PRO A 1 101 ? 20.701 20.707 4.513 1.00 93.25 101 PRO A CA 1
ATOM 807 C C . PRO A 1 101 ? 21.355 21.428 5.703 1.00 93.25 101 PRO A C 1
ATOM 809 O O . PRO A 1 101 ? 21.703 22.604 5.578 1.00 93.25 101 PRO A O 1
ATOM 812 N N . LYS A 1 102 ? 21.643 20.722 6.804 1.00 93.50 102 LYS A N 1
ATOM 813 C CA . LYS A 1 102 ? 22.389 21.262 7.955 1.00 93.50 102 LYS A CA 1
ATOM 814 C C . LYS A 1 102 ? 23.777 21.790 7.584 1.00 93.50 102 LYS A C 1
ATOM 816 O O . LYS A 1 102 ? 24.223 22.815 8.101 1.00 93.50 102 LYS A O 1
ATOM 821 N N . GLU A 1 103 ? 24.448 21.170 6.614 1.00 86.25 103 GLU A N 1
ATOM 822 C CA . GLU A 1 103 ? 25.756 21.622 6.116 1.00 86.25 103 GLU A CA 1
ATOM 823 C C . GLU A 1 103 ? 25.670 22.936 5.322 1.00 86.25 103 GLU A C 1
ATOM 825 O O . GLU A 1 103 ? 26.697 23.561 5.038 1.00 86.25 103 GLU A O 1
ATOM 830 N N . LEU A 1 104 ? 24.466 23.379 4.938 1.00 81.81 104 LEU A N 1
ATOM 831 C CA . LEU A 1 104 ? 24.231 24.694 4.334 1.00 81.81 104 LEU A CA 1
ATOM 832 C C . LEU A 1 104 ? 24.157 25.804 5.392 1.00 81.81 104 LEU A C 1
ATOM 834 O O . LEU A 1 104 ? 24.511 26.943 5.093 1.00 81.81 104 LEU A O 1
ATOM 838 N N . MET A 1 105 ? 23.741 25.480 6.620 1.00 71.38 105 MET A N 1
ATOM 839 C CA . MET A 1 105 ? 23.511 26.460 7.689 1.00 71.38 105 MET A CA 1
ATOM 840 C C . MET A 1 105 ? 24.808 26.930 8.365 1.00 71.38 105 MET A C 1
ATOM 842 O O . MET A 1 105 ? 24.885 28.063 8.834 1.00 71.38 105 MET A O 1
ATOM 846 N N . ASN A 1 106 ? 25.862 26.108 8.336 1.00 52.31 106 ASN A N 1
ATOM 847 C CA . ASN A 1 106 ? 27.153 26.419 8.964 1.00 52.31 106 ASN A CA 1
ATOM 848 C C . ASN A 1 106 ? 28.078 27.327 8.128 1.00 52.31 106 ASN A C 1
ATOM 850 O O . ASN A 1 106 ? 29.160 27.684 8.588 1.00 52.31 106 ASN A O 1
ATOM 854 N N . ASN A 1 107 ? 27.658 27.749 6.928 1.00 41.72 107 ASN A N 1
ATOM 855 C CA . ASN A 1 107 ? 28.436 28.631 6.054 1.00 41.72 107 ASN A CA 1
ATOM 856 C C . ASN A 1 107 ? 27.679 29.928 5.733 1.00 41.72 107 ASN A C 1
ATOM 858 O O . ASN A 1 107 ? 27.242 30.121 4.602 1.00 41.72 107 ASN A O 1
ATOM 862 N N . THR A 1 108 ? 27.545 30.858 6.687 1.00 32.22 108 THR A N 1
ATOM 863 C CA . THR A 1 108 ? 27.324 32.276 6.329 1.00 32.22 108 THR A CA 1
ATOM 864 C C . THR A 1 108 ? 27.941 33.252 7.348 1.00 32.22 108 THR A C 1
ATOM 866 O O . THR A 1 108 ? 27.507 33.283 8.498 1.00 32.22 108 THR A O 1
ATOM 869 N N . PRO A 1 109 ? 28.887 34.127 6.949 1.00 34.84 109 PRO A N 1
ATOM 870 C CA . PRO A 1 109 ? 29.091 35.420 7.595 1.00 34.84 109 PRO A CA 1
ATOM 871 C C . PRO A 1 109 ? 28.020 36.420 7.110 1.00 34.84 109 PRO A C 1
ATOM 873 O O . PRO A 1 109 ? 27.868 36.639 5.912 1.00 34.84 109 PRO A O 1
ATOM 876 N N . ILE A 1 110 ? 27.291 37.051 8.032 1.00 34.84 110 ILE A N 1
ATOM 877 C CA . ILE A 1 110 ? 26.376 38.191 7.779 1.00 34.84 110 ILE A CA 1
ATOM 878 C C . ILE A 1 110 ? 27.265 39.462 7.661 1.00 34.84 110 ILE A C 1
ATOM 880 O O . ILE A 1 110 ? 28.121 39.592 8.541 1.00 34.84 110 ILE A O 1
ATOM 884 N N . PRO A 1 111 ? 27.147 40.402 6.671 1.00 36.56 111 PRO A N 1
ATOM 885 C CA . PRO A 1 111 ? 25.892 41.108 6.343 1.00 36.56 111 PRO A CA 1
ATOM 886 C C . PRO A 1 111 ? 25.677 41.690 4.899 1.00 36.56 111 PRO A C 1
ATOM 888 O O . PRO A 1 111 ? 26.587 41.803 4.084 1.00 36.56 111 PRO A O 1
ATOM 891 N N . THR A 1 112 ? 24.452 42.217 4.706 1.00 28.31 112 THR A N 1
ATOM 892 C CA . THR A 1 112 ? 24.017 43.395 3.896 1.00 28.31 112 THR A CA 1
ATOM 893 C C . THR A 1 112 ? 23.630 43.242 2.409 1.00 28.31 112 THR A C 1
ATOM 895 O O . THR A 1 112 ? 24.407 42.842 1.551 1.00 28.31 112 THR A O 1
ATOM 898 N N . ALA A 1 113 ? 22.398 43.680 2.110 1.00 40.72 113 ALA A N 1
ATOM 899 C CA . ALA A 1 113 ? 21.728 43.707 0.807 1.00 40.72 113 ALA A CA 1
ATOM 900 C C . ALA A 1 113 ? 22.279 44.743 -0.197 1.00 40.72 113 ALA A C 1
ATOM 902 O O . ALA A 1 113 ? 22.643 45.843 0.213 1.00 40.72 113 ALA A O 1
ATOM 903 N N . THR A 1 114 ? 22.220 44.427 -1.506 1.00 27.47 114 THR A N 1
ATOM 904 C CA . THR A 1 114 ? 21.907 45.299 -2.681 1.00 27.47 114 THR A CA 1
ATOM 905 C C . THR A 1 114 ? 21.847 44.411 -3.959 1.00 27.47 114 THR A C 1
ATOM 907 O O . THR A 1 114 ? 22.545 43.399 -4.000 1.00 27.47 114 THR A O 1
ATOM 910 N N . PRO A 1 115 ? 20.984 44.691 -4.967 1.00 46.94 115 PRO A N 1
ATOM 911 C CA . PRO A 1 115 ? 20.392 43.673 -5.843 1.00 46.94 115 PRO A CA 1
ATOM 912 C C . PRO A 1 115 ? 21.044 43.574 -7.231 1.00 46.94 115 PRO A C 1
ATOM 914 O O . PRO A 1 115 ? 21.244 44.606 -7.866 1.00 46.94 115 PRO A O 1
ATOM 917 N N . THR A 1 116 ? 21.224 42.359 -7.781 1.00 25.55 116 THR A N 1
ATOM 918 C CA . THR A 1 116 ? 21.471 42.204 -9.232 1.00 25.55 116 THR A CA 1
ATOM 919 C C . THR A 1 116 ? 21.040 40.844 -9.816 1.00 25.55 116 THR A C 1
ATOM 921 O O . THR A 1 116 ? 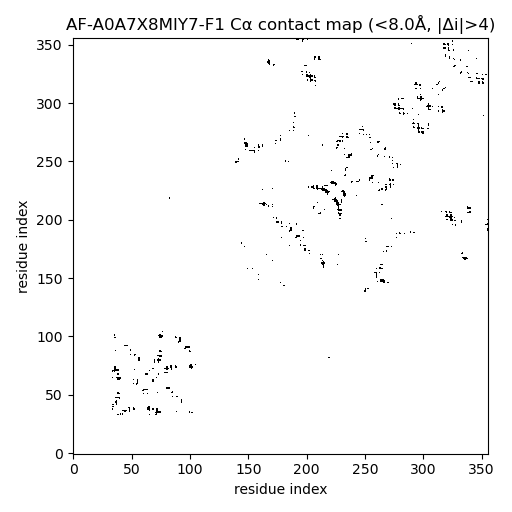21.602 39.805 -9.504 1.00 25.55 116 THR A O 1
ATOM 924 N N . GLN A 1 117 ? 20.043 40.939 -10.704 1.00 27.31 117 GLN A N 1
ATOM 925 C CA . GLN A 1 117 ? 19.668 40.160 -11.901 1.00 27.31 117 GLN A CA 1
ATOM 926 C C . GLN A 1 117 ? 19.527 38.621 -11.902 1.00 27.31 117 GLN A C 1
ATOM 928 O O . GLN A 1 117 ? 20.471 37.842 -11.844 1.00 27.31 117 GLN A O 1
ATOM 933 N N . LYS A 1 118 ? 18.272 38.244 -12.182 1.00 35.16 118 LYS A N 1
ATOM 934 C CA . LYS A 1 118 ? 17.756 36.973 -12.702 1.00 35.16 118 LYS A CA 1
ATOM 935 C C . LYS A 1 118 ? 18.379 36.635 -14.073 1.00 35.16 118 LYS A C 1
ATOM 937 O O . LYS A 1 118 ? 18.338 37.497 -14.952 1.00 35.16 118 LYS A O 1
ATOM 942 N N . PRO A 1 119 ? 18.878 35.408 -14.316 1.00 28.78 119 PRO A N 1
ATOM 943 C CA . PRO A 1 119 ? 19.311 35.010 -15.649 1.00 28.78 119 PRO A CA 1
ATOM 944 C C . PRO A 1 119 ? 18.117 34.860 -16.603 1.00 28.78 119 PRO A C 1
ATOM 946 O O . PRO A 1 119 ? 17.134 34.168 -16.328 1.00 28.78 119 PRO A O 1
ATOM 949 N N . THR A 1 120 ? 18.230 35.551 -17.734 1.00 26.53 120 THR A N 1
ATOM 950 C CA . THR A 1 120 ? 17.360 35.469 -18.908 1.00 26.53 120 THR A CA 1
ATOM 951 C C . THR A 1 120 ? 17.663 34.184 -19.673 1.00 26.53 120 THR A C 1
ATOM 953 O O . THR A 1 120 ? 18.772 34.016 -20.174 1.00 26.53 120 THR A O 1
ATOM 956 N N . TYR A 1 121 ? 16.673 33.300 -19.809 1.00 31.83 121 TYR A N 1
ATOM 957 C CA . TYR A 1 121 ? 16.732 32.175 -20.742 1.00 31.83 121 TYR A CA 1
ATOM 958 C C . TYR A 1 121 ? 16.181 32.603 -22.109 1.00 31.83 121 TYR A C 1
ATOM 960 O O . TYR A 1 121 ? 15.095 33.177 -22.202 1.00 31.83 121 TYR A O 1
ATOM 968 N N . THR A 1 122 ? 16.942 32.336 -23.171 1.00 26.41 122 THR A N 1
ATOM 969 C CA . THR A 1 122 ? 16.545 32.544 -24.571 1.00 26.41 122 THR A CA 1
ATOM 970 C C . THR A 1 122 ? 15.527 31.470 -24.998 1.00 26.41 122 THR A C 1
ATOM 972 O O . THR A 1 122 ? 15.752 30.290 -24.721 1.00 26.41 122 THR A O 1
ATOM 975 N N . PRO A 1 123 ? 14.415 31.835 -25.664 1.00 30.55 123 PRO A N 1
ATOM 976 C CA . PRO A 1 123 ? 13.344 30.901 -26.008 1.00 30.55 123 PRO A CA 1
ATOM 977 C C . PRO A 1 123 ? 13.764 29.936 -27.125 1.00 30.55 123 PRO A C 1
ATOM 979 O O . PRO A 1 123 ? 14.107 30.357 -28.228 1.00 30.55 123 PRO A O 1
ATOM 982 N N . THR A 1 124 ? 13.682 28.634 -26.850 1.00 29.69 124 THR A N 1
ATOM 983 C CA . THR A 1 124 ? 13.608 27.601 -27.895 1.00 29.69 124 THR A CA 1
ATOM 984 C C . THR A 1 124 ? 12.139 27.426 -28.273 1.00 29.69 124 THR A C 1
ATOM 986 O O . THR A 1 124 ? 11.277 27.419 -27.396 1.00 29.69 124 THR A O 1
ATOM 989 N N . ALA A 1 125 ? 11.858 27.366 -29.576 1.00 30.02 125 ALA A N 1
ATOM 990 C CA . ALA A 1 125 ? 10.516 27.407 -30.143 1.00 30.02 125 ALA A CA 1
ATOM 991 C C . ALA A 1 125 ? 9.545 26.411 -29.487 1.00 30.02 125 ALA A C 1
ATOM 993 O O . ALA A 1 125 ? 9.793 25.209 -29.416 1.00 30.02 125 ALA A O 1
ATOM 994 N N . THR A 1 126 ? 8.420 26.966 -29.049 1.00 29.05 126 THR A N 1
ATOM 995 C CA . THR A 1 126 ? 7.214 26.313 -28.551 1.00 29.05 126 THR A CA 1
ATOM 996 C C . THR A 1 126 ? 6.747 25.201 -29.500 1.00 29.05 126 THR A C 1
ATOM 998 O O . THR A 1 126 ? 6.356 25.520 -30.626 1.00 29.05 126 THR A O 1
ATOM 1001 N N . PRO A 1 127 ? 6.689 23.917 -29.093 1.00 30.34 127 PRO A N 1
ATOM 1002 C CA . PRO A 1 127 ? 5.710 23.028 -29.692 1.00 30.34 127 PRO A CA 1
ATOM 1003 C C . PRO A 1 127 ? 4.329 23.568 -29.309 1.00 30.34 127 PRO A C 1
ATOM 1005 O O . PRO A 1 127 ? 4.032 23.782 -28.133 1.00 30.34 127 PRO A O 1
ATOM 1008 N N . THR A 1 128 ? 3.521 23.869 -30.324 1.00 28.22 128 THR A N 1
ATOM 1009 C CA . THR A 1 128 ? 2.100 24.220 -30.228 1.00 28.22 128 THR A CA 1
ATOM 1010 C C . THR A 1 128 ? 1.418 23.414 -29.117 1.00 28.22 128 THR A C 1
ATOM 1012 O O . THR A 1 128 ? 1.640 22.204 -29.056 1.00 28.22 128 THR A O 1
ATOM 1015 N N . PRO A 1 129 ? 0.597 24.034 -28.247 1.00 30.55 129 PRO A N 1
ATOM 1016 C CA . PRO A 1 129 ? -0.073 23.315 -27.176 1.00 30.55 129 PRO A CA 1
ATOM 1017 C C . PRO A 1 129 ? -0.985 22.254 -27.791 1.00 30.55 129 PRO A C 1
ATOM 1019 O O . PRO A 1 129 ? -2.058 22.564 -28.311 1.00 30.55 129 PRO A O 1
ATOM 1022 N N . THR A 1 130 ? -0.569 20.992 -27.727 1.00 31.86 130 THR A N 1
ATOM 1023 C CA . THR A 1 130 ? -1.526 19.894 -27.765 1.00 31.86 130 THR A CA 1
ATOM 1024 C C . THR A 1 130 ? -2.383 20.090 -26.528 1.00 31.86 130 THR A C 1
ATOM 1026 O O . THR A 1 130 ? -1.870 20.101 -25.409 1.00 31.86 130 THR A O 1
ATOM 1029 N N . GLN A 1 131 ? -3.664 20.375 -26.749 1.00 31.31 131 GLN A N 1
ATOM 1030 C CA . GLN A 1 131 ? -4.638 20.585 -25.690 1.00 31.31 131 GLN A CA 1
ATOM 1031 C C . GLN A 1 131 ? -4.471 19.490 -24.634 1.00 31.31 131 GLN A C 1
ATOM 1033 O O . GLN A 1 131 ? -4.529 18.302 -24.954 1.00 31.31 131 GLN A O 1
ATOM 1038 N N . ARG A 1 132 ? -4.263 19.909 -23.380 1.00 34.56 132 ARG A N 1
ATOM 1039 C CA . ARG A 1 132 ? -4.546 19.092 -22.199 1.00 34.56 132 ARG A CA 1
ATOM 1040 C C . ARG A 1 132 ? -5.898 18.422 -22.463 1.00 34.56 132 ARG A C 1
ATOM 1042 O O . ARG A 1 132 ? -6.843 19.177 -22.711 1.00 34.56 132 ARG A O 1
ATOM 1049 N N . PRO A 1 133 ? -6.026 17.084 -22.466 1.00 30.44 133 PRO A N 1
ATOM 1050 C CA . PRO A 1 133 ? -7.340 16.483 -22.560 1.00 30.44 133 PRO A CA 1
ATOM 1051 C C . PRO A 1 133 ? -8.154 17.032 -21.392 1.00 30.44 133 PRO A C 1
ATOM 1053 O O . PRO A 1 133 ? -7.847 16.813 -20.221 1.00 30.44 133 PRO A O 1
ATOM 1056 N N . THR A 1 134 ? -9.151 17.847 -21.721 1.00 26.38 134 THR A N 1
ATOM 1057 C CA . THR A 1 134 ? -10.235 18.151 -20.809 1.00 26.38 134 THR A CA 1
ATOM 1058 C C . THR A 1 134 ? -10.888 16.809 -20.541 1.00 26.38 134 THR A C 1
ATOM 1060 O O . THR A 1 134 ? -11.586 16.280 -21.407 1.00 26.38 134 THR A O 1
ATOM 1063 N N . PHE A 1 135 ? -10.611 16.221 -19.375 1.00 35.94 135 PHE A N 1
ATOM 1064 C CA . PHE A 1 135 ? -11.441 15.144 -18.868 1.00 35.94 135 PHE A CA 1
ATOM 1065 C C . PHE A 1 135 ? -12.849 15.719 -18.817 1.00 35.94 135 PHE A C 1
ATOM 1067 O O . PHE A 1 135 ? -13.152 16.619 -18.034 1.00 35.94 135 PHE A O 1
ATOM 1074 N N . THR A 1 136 ? -13.682 15.281 -19.755 1.00 25.55 136 THR A N 1
ATOM 1075 C CA . THR A 1 136 ? -15.110 15.534 -19.654 1.00 25.55 136 THR A CA 1
ATOM 1076 C C . THR A 1 136 ? -15.516 14.809 -18.380 1.00 25.55 136 THR A C 1
ATOM 1078 O O . THR A 1 136 ? -15.212 13.617 -18.297 1.00 25.55 136 THR A O 1
ATOM 1081 N N . PRO A 1 137 ? -16.098 15.482 -17.370 1.00 29.16 137 PRO A N 1
ATOM 1082 C CA . PRO A 1 137 ? -16.575 14.789 -16.189 1.00 29.16 137 PRO A CA 1
ATOM 1083 C C . PRO A 1 137 ? -17.555 13.724 -16.673 1.00 29.16 137 PRO A C 1
ATOM 1085 O O . PRO A 1 137 ? -18.655 14.029 -17.136 1.00 29.16 137 PRO A O 1
ATOM 1088 N N . ILE A 1 138 ? -17.111 12.468 -16.640 1.00 33.66 138 ILE A N 1
ATOM 1089 C CA . ILE A 1 138 ? -18.020 11.335 -16.684 1.00 33.66 138 ILE A CA 1
ATOM 1090 C C . ILE A 1 138 ? -18.913 11.555 -15.461 1.00 33.66 138 ILE A C 1
ATOM 1092 O O . ILE A 1 138 ? -18.370 11.849 -14.391 1.00 33.66 138 ILE A O 1
ATOM 1096 N N . PRO A 1 139 ? -20.250 11.525 -15.610 1.00 27.77 139 PRO A N 1
ATOM 1097 C CA . PRO A 1 139 ? -21.141 11.767 -14.492 1.00 27.77 139 PRO A CA 1
ATOM 1098 C C . PRO A 1 139 ? -20.697 10.882 -13.340 1.00 27.77 139 PRO A C 1
ATOM 1100 O O . PRO A 1 139 ? -20.567 9.670 -13.519 1.00 27.77 139 PRO A O 1
ATOM 1103 N N . THR A 1 140 ? -20.422 11.509 -12.198 1.00 34.22 140 THR A N 1
ATOM 1104 C CA . THR A 1 140 ? -20.111 10.841 -10.945 1.00 34.22 140 THR A CA 1
ATOM 1105 C C . THR A 1 140 ? -21.166 9.760 -10.755 1.00 34.22 140 THR A C 1
ATOM 1107 O O . THR A 1 140 ? -22.323 10.066 -10.462 1.00 34.22 140 THR A O 1
ATOM 1110 N N . GLN A 1 141 ? -20.804 8.490 -10.946 1.00 34.22 141 GLN A N 1
ATOM 1111 C CA . GLN A 1 141 ? -21.547 7.433 -10.282 1.00 34.22 141 GLN A CA 1
ATOM 1112 C C . GLN A 1 141 ? -21.171 7.575 -8.814 1.00 34.22 141 GLN A C 1
ATOM 1114 O O . GLN A 1 141 ? -20.254 6.933 -8.320 1.00 34.22 141 GLN A O 1
ATOM 1119 N N . SER A 1 142 ? -21.857 8.495 -8.135 1.00 36.28 142 SER A N 1
ATOM 1120 C CA . SER A 1 142 ? -21.982 8.502 -6.685 1.00 36.28 142 SER A CA 1
ATOM 1121 C C . SER A 1 142 ? -22.808 7.268 -6.337 1.00 36.28 142 SER A C 1
ATOM 1123 O O . SER A 1 142 ? -24.000 7.327 -6.043 1.00 36.28 142 SER A O 1
ATOM 1125 N N . ASN A 1 143 ? -22.187 6.105 -6.486 1.00 41.22 143 ASN A N 1
ATOM 1126 C CA . ASN A 1 143 ? -22.666 4.919 -5.827 1.00 41.22 143 ASN A CA 1
ATOM 1127 C C . ASN A 1 143 ? -22.356 5.184 -4.359 1.00 41.22 143 ASN A C 1
ATOM 1129 O O . ASN A 1 143 ? -21.209 5.402 -3.976 1.00 41.22 143 ASN A O 1
ATOM 1133 N N . ASN A 1 144 ? -23.420 5.325 -3.580 1.00 48.28 144 ASN A N 1
ATOM 1134 C CA . ASN A 1 144 ? -23.381 5.658 -2.167 1.00 48.28 144 ASN A CA 1
ATOM 1135 C C . ASN A 1 144 ? -22.888 4.410 -1.409 1.00 48.28 144 ASN A C 1
ATOM 1137 O O . ASN A 1 144 ? -23.683 3.698 -0.795 1.00 48.28 144 ASN A O 1
ATOM 1141 N N . TYR A 1 145 ? -21.613 4.062 -1.584 1.00 57.22 145 TYR A N 1
ATOM 1142 C CA . TYR A 1 145 ? -20.989 2.934 -0.912 1.00 57.22 145 TYR A CA 1
ATOM 1143 C C . TYR A 1 145 ? -20.794 3.295 0.563 1.00 57.22 145 TYR A C 1
ATOM 1145 O O . TYR A 1 145 ? -20.299 4.369 0.903 1.00 57.22 145 TYR A O 1
ATOM 1153 N N . ASP A 1 146 ? -21.241 2.402 1.444 1.00 78.88 146 ASP A N 1
ATOM 1154 C CA . ASP A 1 146 ? -20.906 2.460 2.864 1.00 78.88 146 ASP A CA 1
ATOM 1155 C C . ASP A 1 146 ? -19.522 1.822 3.030 1.00 78.88 146 ASP A C 1
ATOM 1157 O O . ASP A 1 146 ? -19.385 0.597 3.132 1.00 78.88 146 ASP A O 1
ATOM 1161 N N . ASP A 1 147 ? -18.485 2.649 2.888 1.00 91.50 147 ASP A N 1
ATOM 1162 C CA . ASP A 1 147 ? -17.087 2.217 2.975 1.00 91.50 147 ASP A CA 1
ATOM 1163 C C . ASP A 1 147 ? -16.577 2.145 4.418 1.00 91.50 147 ASP A C 1
ATOM 1165 O O . ASP A 1 147 ? -15.575 1.477 4.671 1.00 91.50 147 ASP A O 1
ATOM 1169 N N . GLY A 1 148 ? -17.283 2.770 5.367 1.00 92.56 148 GLY A N 1
ATOM 1170 C CA . GLY A 1 148 ? -16.979 2.687 6.793 1.00 92.56 148 GLY A CA 1
ATOM 1171 C C . GLY A 1 148 ? -17.183 1.272 7.331 1.00 92.56 148 GLY A C 1
ATOM 1172 O O . GLY A 1 148 ? -18.261 0.695 7.203 1.00 92.56 148 GLY A O 1
ATOM 1173 N N . TYR A 1 149 ? -16.154 0.697 7.953 1.00 93.62 149 TYR A N 1
ATOM 1174 C CA . TYR A 1 149 ? -16.243 -0.647 8.532 1.00 93.62 149 TYR A CA 1
ATOM 1175 C C . TYR A 1 149 ? -16.721 -0.620 9.989 1.00 93.62 149 TYR A C 1
ATOM 1177 O O . TYR A 1 149 ? -17.511 -1.463 10.424 1.00 93.62 149 TYR A O 1
ATOM 1185 N N . PHE A 1 150 ? -16.245 0.348 10.769 1.00 93.31 150 PHE A N 1
ATOM 1186 C CA . PHE A 1 150 ? -16.650 0.559 12.151 1.00 93.31 150 PHE A CA 1
ATOM 1187 C C . PHE A 1 150 ? -17.723 1.650 12.255 1.00 93.31 150 PHE A C 1
ATOM 1189 O O . PHE A 1 150 ? -17.794 2.534 11.407 1.00 93.31 150 PHE A O 1
ATOM 1196 N N . PRO A 1 151 ? -18.570 1.643 13.302 1.00 92.25 151 PRO A N 1
ATOM 1197 C CA . PRO A 1 151 ? -19.628 2.638 13.448 1.00 92.25 151 PRO A CA 1
ATOM 1198 C C . PRO A 1 151 ? -19.096 4.077 13.450 1.00 92.25 151 PRO A C 1
ATOM 1200 O O . PRO A 1 151 ? -18.092 4.375 14.104 1.00 92.25 151 PRO A O 1
ATOM 1203 N N . ALA A 1 152 ? -19.805 4.984 12.778 1.00 89.12 152 ALA A N 1
ATOM 1204 C CA . ALA A 1 152 ? -19.511 6.413 12.835 1.00 89.12 152 ALA A CA 1
ATOM 1205 C C . ALA A 1 152 ? -19.464 6.916 14.292 1.00 89.12 152 ALA A C 1
ATOM 1207 O O . ALA A 1 152 ? -20.279 6.524 15.130 1.00 89.12 152 ALA A O 1
ATOM 1208 N N . GLY A 1 153 ? -18.499 7.787 14.595 1.00 88.12 153 GLY A N 1
ATOM 1209 C CA . GLY A 1 153 ? -18.266 8.307 15.948 1.00 88.12 153 GLY A CA 1
ATOM 1210 C C . GLY A 1 153 ? -17.409 7.411 16.854 1.00 88.12 153 GLY A C 1
ATOM 1211 O O . GLY A 1 153 ? -17.151 7.797 17.994 1.00 88.12 153 GLY A O 1
ATOM 1212 N N . THR A 1 154 ? -16.936 6.255 16.371 1.00 89.31 154 THR A N 1
ATOM 1213 C CA . THR A 1 154 ? -15.917 5.456 17.076 1.00 89.31 154 THR A CA 1
ATOM 1214 C C . THR A 1 154 ? -14.651 6.296 17.277 1.00 89.31 154 THR A C 1
ATOM 1216 O O . THR A 1 154 ? -14.179 6.954 16.351 1.00 89.31 154 THR A O 1
ATOM 1219 N N . SER A 1 155 ? -14.103 6.298 18.495 1.00 95.75 155 SER A N 1
ATOM 1220 C CA . SER A 1 155 ? -12.910 7.093 18.819 1.00 95.75 155 SER A CA 1
ATOM 1221 C C . SER A 1 155 ? -11.660 6.580 18.093 1.00 95.75 155 SER A C 1
ATOM 1223 O O . SER A 1 155 ? -11.535 5.379 17.863 1.00 95.75 155 SER A O 1
ATOM 1225 N N . LYS A 1 156 ? -10.689 7.460 17.805 1.00 95.06 156 LYS A N 1
ATOM 1226 C CA . LYS A 1 156 ? -9.399 7.095 17.187 1.00 95.06 156 LYS A CA 1
ATOM 1227 C C . LYS A 1 156 ? -8.726 5.889 17.858 1.00 95.06 156 LYS A C 1
ATOM 1229 O O . LYS A 1 156 ? -8.315 4.951 17.182 1.00 95.06 156 LYS A O 1
ATOM 1234 N N . SER A 1 157 ? -8.628 5.886 19.188 1.00 96.06 157 SER A N 1
ATOM 1235 C CA . SER A 1 157 ? -7.994 4.785 19.927 1.00 96.06 157 SER A CA 1
ATOM 1236 C C . SER A 1 157 ? -8.748 3.463 19.773 1.00 96.06 157 SER A C 1
ATOM 1238 O O . SER A 1 157 ? -8.126 2.405 19.685 1.00 96.06 157 SER A O 1
ATOM 1240 N N . GLU A 1 158 ? -10.078 3.510 19.713 1.00 94.12 158 GLU A N 1
ATOM 1241 C CA . GLU A 1 158 ? -10.909 2.329 19.495 1.00 94.12 158 GLU A CA 1
ATOM 1242 C C . GLU A 1 158 ? -10.837 1.836 18.044 1.00 94.12 158 GLU A C 1
ATOM 1244 O O . GLU A 1 158 ? -10.735 0.630 17.837 1.00 94.12 158 GLU A O 1
ATOM 1249 N N . LEU A 1 159 ? -10.798 2.735 17.053 1.00 96.75 159 LEU A N 1
ATOM 1250 C CA . LEU A 1 159 ? -10.577 2.389 15.642 1.00 96.75 159 LEU A CA 1
ATOM 1251 C C . LEU A 1 159 ? -9.262 1.615 15.468 1.00 96.75 159 LEU A C 1
ATOM 1253 O O . LEU A 1 159 ? -9.269 0.496 14.955 1.00 96.75 159 LEU A O 1
ATOM 1257 N N . ILE A 1 160 ? -8.156 2.150 15.997 1.00 94.31 160 ILE A N 1
ATOM 1258 C CA . ILE A 1 160 ? -6.833 1.506 15.942 1.00 94.31 160 ILE A CA 1
ATOM 1259 C C . ILE A 1 160 ? -6.846 0.165 16.685 1.00 94.31 160 ILE A C 1
ATOM 1261 O O . ILE A 1 160 ? -6.353 -0.843 16.169 1.00 94.31 160 ILE A O 1
ATOM 1265 N N . SER A 1 161 ? -7.425 0.123 17.890 1.00 94.06 161 SER A N 1
ATOM 1266 C CA . SER A 1 161 ? -7.478 -1.104 18.691 1.00 94.06 161 SER A CA 1
ATOM 1267 C C . SER A 1 161 ? -8.294 -2.200 18.010 1.00 94.06 161 SER A C 1
ATOM 1269 O O . SER A 1 161 ? -7.900 -3.364 18.065 1.00 94.06 161 SER A O 1
ATOM 1271 N N . ARG A 1 162 ? -9.423 -1.854 17.382 1.00 94.81 162 ARG A N 1
ATOM 1272 C CA . ARG A 1 162 ? -10.273 -2.816 16.674 1.00 94.81 162 ARG A CA 1
ATOM 1273 C C . ARG A 1 162 ? -9.643 -3.255 15.360 1.00 94.81 162 ARG A C 1
ATOM 1275 O O . ARG A 1 162 ? -9.666 -4.446 15.080 1.00 94.81 162 ARG A O 1
ATOM 1282 N N . ALA A 1 163 ? -9.022 -2.347 14.607 1.00 95.12 163 ALA A N 1
ATOM 1283 C CA . ALA A 1 163 ? -8.261 -2.693 13.407 1.00 95.12 163 ALA A CA 1
ATOM 1284 C C . ALA A 1 163 ? -7.108 -3.659 13.728 1.00 95.12 163 ALA A C 1
ATOM 1286 O O . ALA A 1 163 ? -6.900 -4.638 13.018 1.00 95.12 163 ALA A O 1
ATOM 1287 N N . SER A 1 164 ? -6.409 -3.439 14.845 1.00 93.69 164 SER A N 1
ATOM 1288 C CA . SER A 1 164 ? -5.337 -4.325 15.326 1.00 93.69 164 SER A CA 1
ATOM 1289 C C . SER A 1 164 ? -5.822 -5.726 15.715 1.00 93.69 164 SER A C 1
ATOM 1291 O O . SER A 1 164 ? -5.017 -6.652 15.762 1.00 93.69 164 SER A O 1
ATOM 1293 N N . ALA A 1 165 ? -7.112 -5.877 16.028 1.00 93.25 165 ALA A N 1
ATOM 1294 C CA . ALA A 1 165 ? -7.713 -7.134 16.461 1.00 93.25 165 ALA A CA 1
ATOM 1295 C C . ALA A 1 165 ? -8.337 -7.947 15.314 1.00 93.25 165 ALA A C 1
ATOM 1297 O O . ALA A 1 165 ? -8.775 -9.071 15.557 1.00 93.25 165 ALA A O 1
ATOM 1298 N N . LEU A 1 166 ? -8.397 -7.396 14.096 1.00 91.25 166 LEU A N 1
ATOM 1299 C CA . LEU A 1 166 ? -8.950 -8.104 12.946 1.00 91.25 166 LEU A CA 1
ATOM 1300 C C . LEU A 1 166 ? -8.074 -9.292 12.561 1.00 91.25 166 LEU A C 1
ATOM 1302 O O . LEU A 1 166 ? -6.845 -9.204 12.509 1.00 91.25 166 LEU A O 1
ATOM 1306 N N . SER A 1 167 ? -8.737 -10.396 12.244 1.00 97.50 167 SER A N 1
ATOM 1307 C CA . SER A 1 167 ? -8.113 -11.554 11.621 1.00 97.50 167 SER A CA 1
ATOM 1308 C C . SER A 1 167 ? -7.690 -11.251 10.180 1.00 97.50 167 SER A C 1
ATOM 1310 O O . SER A 1 167 ? -8.205 -10.342 9.520 1.00 97.50 167 SER A O 1
ATOM 1312 N N . VAL A 1 168 ? -6.755 -12.042 9.655 1.00 97.62 168 VAL A N 1
ATOM 1313 C CA . VAL A 1 168 ? -6.294 -11.911 8.267 1.00 97.62 168 VAL A CA 1
ATOM 1314 C C . VAL A 1 168 ? -7.454 -12.147 7.289 1.00 97.62 168 VAL A C 1
ATOM 1316 O O . VAL A 1 168 ? -7.582 -11.415 6.306 1.00 97.62 168 VAL A O 1
ATOM 1319 N N . GLY A 1 169 ? -8.339 -13.109 7.568 1.00 93.75 169 GLY A N 1
ATOM 1320 C CA . GLY A 1 169 ? -9.528 -13.397 6.767 1.00 93.75 169 GLY A CA 1
ATOM 1321 C C . GLY A 1 169 ? -10.531 -12.238 6.725 1.00 93.75 169 GLY A C 1
ATOM 1322 O O . GLY A 1 169 ? -11.096 -11.944 5.664 1.00 93.75 169 GLY A O 1
ATOM 1323 N N . GLU A 1 170 ? -10.714 -11.517 7.835 1.00 97.75 170 GLU A N 1
ATOM 1324 C CA . GLU A 1 170 ? -11.533 -10.295 7.870 1.00 97.75 170 GLU A CA 1
ATOM 1325 C C . GLU A 1 170 ? -10.915 -9.182 7.014 1.00 97.75 170 GLU A C 1
ATOM 1327 O O . GLU A 1 170 ? -11.609 -8.580 6.195 1.00 97.75 170 GLU A O 1
ATOM 1332 N N . ILE A 1 171 ? -9.599 -8.961 7.112 1.00 98.38 171 ILE A N 1
ATOM 1333 C CA . ILE A 1 171 ? -8.894 -7.949 6.306 1.00 98.38 171 ILE A CA 1
ATOM 1334 C C . ILE A 1 171 ? -8.974 -8.288 4.811 1.00 98.38 171 ILE A C 1
ATOM 1336 O O . ILE A 1 171 ? -9.282 -7.421 3.990 1.00 98.38 171 ILE A O 1
ATOM 1340 N N . LYS A 1 172 ? -8.778 -9.562 4.441 1.00 98.56 172 LYS A N 1
ATOM 1341 C CA . LYS A 1 172 ? -8.982 -10.044 3.064 1.00 98.56 172 LYS A CA 1
ATOM 1342 C C . LYS A 1 172 ? -10.404 -9.756 2.577 1.00 98.56 172 LYS A C 1
ATOM 1344 O O . LYS A 1 172 ? -10.587 -9.380 1.422 1.00 98.56 172 LYS A O 1
ATOM 1349 N N . SER A 1 173 ? -11.405 -9.914 3.440 1.00 96.88 173 SER A N 1
ATOM 1350 C CA . SER A 1 173 ? -12.811 -9.663 3.101 1.00 96.88 173 SER A CA 1
ATOM 1351 C C . SER A 1 173 ? -13.099 -8.178 2.865 1.00 96.88 173 SER A C 1
ATOM 1353 O O . SER A 1 173 ? -13.791 -7.848 1.903 1.00 96.88 173 SER A O 1
ATOM 1355 N N . ILE A 1 174 ? -12.513 -7.284 3.669 1.00 98.31 174 ILE A N 1
ATOM 1356 C CA . ILE A 1 174 ? -12.599 -5.826 3.473 1.00 98.31 174 ILE A CA 1
ATOM 1357 C C . ILE A 1 174 ? -12.003 -5.434 2.114 1.00 98.31 174 ILE A C 1
ATOM 1359 O O . ILE A 1 174 ? -12.657 -4.754 1.325 1.00 98.31 174 ILE A O 1
ATOM 1363 N N . ILE A 1 175 ? -10.801 -5.926 1.798 1.00 98.81 175 ILE A N 1
ATOM 1364 C CA . ILE A 1 175 ? -10.142 -5.665 0.509 1.00 98.81 175 ILE A CA 1
ATOM 1365 C C . ILE A 1 175 ? -10.986 -6.198 -0.658 1.00 98.81 175 ILE A C 1
ATOM 1367 O O . ILE A 1 175 ? -11.189 -5.489 -1.641 1.00 98.81 175 ILE A O 1
ATOM 1371 N N . LYS A 1 176 ? -11.520 -7.425 -0.561 1.00 98.06 176 LYS A N 1
ATOM 1372 C CA . LYS A 1 176 ? -12.381 -8.002 -1.608 1.00 98.06 176 LYS A CA 1
ATOM 1373 C C . LYS A 1 176 ? -13.624 -7.162 -1.866 1.00 98.06 176 LYS A C 1
ATOM 1375 O O . LYS A 1 176 ? -13.918 -6.909 -3.029 1.00 98.06 176 LYS A O 1
ATOM 1380 N N . LYS A 1 177 ? -14.306 -6.703 -0.809 1.00 96.38 177 LYS A N 1
ATOM 1381 C CA . LYS A 1 177 ? -15.470 -5.814 -0.933 1.00 96.38 177 LYS A CA 1
ATOM 1382 C C . LYS A 1 177 ? -15.109 -4.563 -1.737 1.00 96.38 177 LYS A C 1
ATOM 1384 O O . LYS A 1 177 ? -15.789 -4.256 -2.706 1.00 96.38 177 LYS A O 1
ATOM 1389 N N . GLN A 1 178 ? -14.005 -3.897 -1.393 1.00 98.19 178 GLN A N 1
ATOM 1390 C CA . GLN A 1 178 ? -13.561 -2.693 -2.103 1.00 98.19 178 GLN A CA 1
ATOM 1391 C C . GLN A 1 178 ? -13.216 -2.976 -3.575 1.00 98.19 178 GLN A C 1
ATOM 1393 O O . GLN A 1 178 ? -13.601 -2.229 -4.472 1.00 98.19 178 GLN A O 1
ATOM 1398 N N . VAL A 1 179 ? -12.549 -4.096 -3.864 1.00 98.38 179 VAL A N 1
ATOM 1399 C CA . VAL A 1 179 ? -12.289 -4.506 -5.254 1.00 98.38 179 VAL A CA 1
ATOM 1400 C C . VAL A 1 179 ? -13.586 -4.821 -6.002 1.00 98.38 179 VAL A C 1
ATOM 1402 O O . VAL A 1 179 ? -13.686 -4.532 -7.192 1.00 98.38 179 VAL A O 1
ATOM 1405 N N . ASP A 1 180 ? -14.578 -5.409 -5.335 1.00 95.94 180 ASP A N 1
ATOM 1406 C CA . ASP A 1 180 ? -15.872 -5.715 -5.935 1.00 95.94 180 ASP A CA 1
ATOM 1407 C C . ASP A 1 180 ? -16.667 -4.463 -6.291 1.00 95.94 180 ASP A C 1
ATOM 1409 O O . ASP A 1 180 ? -17.165 -4.384 -7.419 1.00 95.94 180 ASP A O 1
ATOM 1413 N N . ASP A 1 181 ? -16.723 -3.504 -5.368 1.00 95.06 181 ASP A N 1
ATOM 1414 C CA . ASP A 1 181 ? -17.435 -2.231 -5.504 1.00 95.06 181 ASP A CA 1
ATOM 1415 C C . ASP A 1 181 ? -16.796 -1.322 -6.574 1.00 95.06 181 ASP A C 1
ATOM 1417 O O . ASP A 1 181 ? -17.492 -0.548 -7.241 1.00 95.06 181 ASP A O 1
ATOM 1421 N N . HIS A 1 182 ? -15.482 -1.464 -6.804 1.00 97.12 182 HIS A N 1
ATOM 1422 C CA . HIS A 1 182 ? -14.692 -0.623 -7.716 1.00 97.12 182 HIS A CA 1
ATOM 1423 C C . HIS A 1 182 ? -14.072 -1.382 -8.899 1.00 97.12 182 HIS A C 1
ATOM 1425 O O . HIS A 1 182 ? -13.150 -0.892 -9.559 1.00 97.12 182 HIS A O 1
ATOM 1431 N N . TRP A 1 183 ? -14.578 -2.576 -9.213 1.00 97.62 183 TRP A N 1
ATOM 1432 C CA . TRP A 1 183 ? -13.959 -3.458 -10.205 1.00 97.62 183 TRP A CA 1
ATOM 1433 C C . TRP A 1 183 ? -13.775 -2.819 -11.582 1.00 97.62 183 TRP A C 1
ATOM 1435 O O . TRP A 1 183 ? -12.730 -3.001 -12.205 1.00 97.62 183 TRP A O 1
ATOM 1445 N N . ASP A 1 184 ? -14.767 -2.078 -12.076 1.00 96.56 184 ASP A N 1
ATOM 1446 C CA . ASP A 1 184 ? -14.700 -1.537 -13.433 1.00 96.56 184 ASP A CA 1
ATOM 1447 C C . ASP A 1 184 ? -13.571 -0.510 -13.593 1.00 96.56 184 ASP A C 1
ATOM 1449 O O . ASP A 1 184 ? -12.837 -0.575 -14.585 1.00 96.56 184 ASP A O 1
ATOM 1453 N N . VAL A 1 185 ? -13.365 0.374 -12.606 1.00 98.19 185 VAL A N 1
ATOM 1454 C CA . VAL A 1 185 ? -12.251 1.334 -12.634 1.00 98.19 185 VAL A CA 1
ATOM 1455 C C . VAL A 1 185 ? -10.910 0.633 -12.421 1.00 98.19 185 VAL A C 1
ATOM 1457 O O . VAL A 1 185 ? -9.970 0.890 -13.174 1.00 98.19 185 VAL A O 1
ATOM 1460 N N . ILE A 1 186 ? -10.836 -0.327 -11.492 1.00 98.62 186 ILE A N 1
ATOM 1461 C CA . ILE A 1 186 ? -9.628 -1.129 -11.250 1.00 98.62 186 ILE A CA 1
ATOM 1462 C C . ILE A 1 186 ? -9.211 -1.867 -12.527 1.00 98.62 186 ILE A C 1
ATOM 1464 O O . ILE A 1 186 ? -8.060 -1.779 -12.950 1.00 98.62 186 ILE A O 1
ATOM 1468 N N . ARG A 1 187 ? -10.141 -2.552 -13.201 1.00 97.81 187 ARG A N 1
ATOM 1469 C CA . ARG A 1 187 ? -9.865 -3.245 -14.466 1.00 97.81 187 ARG A CA 1
ATOM 1470 C C . ARG A 1 187 ? -9.467 -2.266 -15.566 1.00 97.81 187 ARG A C 1
ATOM 1472 O O . ARG A 1 187 ? -8.541 -2.558 -16.314 1.00 97.81 187 ARG A O 1
ATOM 1479 N N . SER A 1 188 ? -10.152 -1.128 -15.683 1.00 97.06 188 SER A N 1
ATOM 1480 C CA . SER A 1 188 ? -9.862 -0.136 -16.725 1.00 97.06 188 SER A CA 1
ATOM 1481 C C . SER A 1 188 ? -8.468 0.481 -16.587 1.00 97.06 188 SER A C 1
ATOM 1483 O O . SER A 1 188 ? -7.846 0.806 -17.597 1.00 97.06 188 SER A O 1
ATOM 1485 N N . VAL A 1 189 ? -7.986 0.672 -15.358 1.00 97.56 189 VAL A N 1
ATOM 1486 C CA . VAL A 1 189 ? -6.668 1.266 -15.090 1.00 97.56 189 VAL A CA 1
ATOM 1487 C C . VAL A 1 189 ? -5.571 0.202 -15.100 1.00 97.56 189 VAL A C 1
ATOM 1489 O O . VAL A 1 189 ? -4.522 0.376 -15.710 1.00 97.56 189 VAL A O 1
ATOM 1492 N N . CYS A 1 190 ? -5.798 -0.933 -14.450 1.00 97.69 190 CYS A N 1
ATOM 1493 C CA . CYS A 1 190 ? -4.741 -1.918 -14.242 1.00 97.69 190 CYS A CA 1
ATOM 1494 C C . CYS A 1 190 ? -4.711 -3.010 -15.313 1.00 97.69 190 CYS A C 1
ATOM 1496 O O . CYS A 1 190 ? -3.699 -3.676 -15.459 1.00 97.69 190 CYS A O 1
ATOM 1498 N N . GLY A 1 191 ? -5.790 -3.242 -16.062 1.00 97.44 191 GLY A N 1
ATOM 1499 C CA . GLY A 1 191 ? -5.828 -4.298 -17.079 1.00 97.44 191 GLY A CA 1
ATOM 1500 C C . GLY A 1 191 ? -5.795 -5.726 -16.520 1.00 97.44 191 GLY A C 1
ATOM 1501 O O . GLY A 1 191 ? -5.456 -6.650 -17.254 1.00 97.44 191 GLY A O 1
ATOM 1502 N N . PHE A 1 192 ? -6.141 -5.925 -15.242 1.00 98.38 192 PHE A N 1
ATOM 1503 C CA . PHE A 1 192 ? -6.238 -7.255 -14.631 1.00 98.38 192 PHE A CA 1
ATOM 1504 C C . PHE A 1 192 ? -7.199 -8.172 -15.399 1.00 98.38 192 PHE A C 1
ATOM 1506 O O . PHE A 1 192 ? -8.309 -7.760 -15.751 1.00 98.38 192 PHE A O 1
ATOM 1513 N N . LYS A 1 193 ? -6.829 -9.448 -15.579 1.00 97.31 193 LYS A N 1
ATOM 1514 C CA . LYS A 1 193 ? -7.671 -10.408 -16.321 1.00 97.31 193 LYS A CA 1
ATOM 1515 C C . LYS A 1 193 ? -9.008 -10.741 -15.653 1.00 97.31 193 LYS A C 1
ATOM 1517 O O . LYS A 1 193 ? -9.970 -11.068 -16.345 1.00 97.31 193 LYS A O 1
ATOM 1522 N N . ASN A 1 194 ? -9.085 -10.694 -14.322 1.00 98.19 194 ASN A N 1
ATOM 1523 C CA . ASN A 1 194 ? -10.306 -10.944 -13.553 1.00 98.19 194 ASN A CA 1
ATOM 1524 C C . ASN A 1 194 ? -10.196 -10.382 -12.120 1.00 98.19 194 ASN A C 1
ATOM 1526 O O . ASN A 1 194 ? -9.142 -9.901 -11.704 1.00 98.19 194 ASN A O 1
ATOM 1530 N N . LYS A 1 195 ? -11.297 -10.447 -11.361 1.00 98.19 195 LYS A N 1
ATOM 1531 C CA . LYS A 1 195 ? -11.351 -9.969 -9.971 1.00 98.19 195 LYS A CA 1
ATOM 1532 C C . LYS A 1 195 ? -10.433 -10.751 -9.030 1.00 98.19 195 LYS A C 1
ATOM 1534 O O . LYS A 1 195 ? -9.851 -10.160 -8.131 1.00 98.19 195 LYS A O 1
ATOM 1539 N N . GLU A 1 196 ? -10.266 -12.056 -9.248 1.00 98.38 196 GLU A N 1
ATOM 1540 C CA . GLU A 1 196 ? -9.463 -12.918 -8.371 1.00 98.38 196 GLU A CA 1
ATOM 1541 C C . GLU A 1 196 ? -7.999 -12.479 -8.319 1.00 98.38 196 GLU A C 1
ATOM 1543 O O . GLU A 1 196 ? -7.412 -12.413 -7.238 1.00 98.38 196 GLU A O 1
ATOM 1548 N N . VAL A 1 197 ? -7.424 -12.120 -9.471 1.00 98.62 197 VAL A N 1
ATOM 1549 C CA . VAL A 1 197 ? -6.048 -11.613 -9.515 1.00 98.62 197 VAL A CA 1
ATOM 1550 C C . VAL A 1 197 ? -5.935 -10.189 -8.976 1.00 98.62 197 VAL A C 1
ATOM 1552 O O . VAL A 1 197 ? -4.902 -9.843 -8.415 1.00 98.62 197 VAL A O 1
ATOM 1555 N N . ALA A 1 198 ? -6.994 -9.379 -9.066 1.00 98.81 198 ALA A N 1
ATOM 1556 C CA . ALA A 1 198 ? -7.025 -8.069 -8.420 1.00 98.81 198 ALA A CA 1
ATOM 1557 C C . ALA A 1 198 ? -7.083 -8.198 -6.889 1.00 98.81 198 ALA A C 1
ATOM 1559 O O . ALA A 1 198 ? -6.326 -7.518 -6.201 1.00 98.81 198 ALA A O 1
ATOM 1560 N N . TYR A 1 199 ? -7.887 -9.120 -6.341 1.00 98.88 199 TYR A N 1
ATOM 1561 C CA . TYR A 1 199 ? -7.854 -9.431 -4.906 1.00 98.88 199 TYR A CA 1
ATOM 1562 C C . TYR A 1 199 ? -6.438 -9.823 -4.473 1.00 98.88 199 TYR A C 1
ATOM 1564 O O . TYR A 1 199 ? -5.909 -9.274 -3.512 1.00 98.88 199 TYR A O 1
ATOM 1572 N N . ALA A 1 200 ? -5.808 -10.735 -5.220 1.00 98.88 200 ALA A N 1
ATOM 1573 C CA . ALA A 1 200 ? -4.452 -11.192 -4.948 1.00 98.88 200 ALA A CA 1
ATOM 1574 C C . ALA A 1 200 ? -3.440 -10.036 -4.987 1.00 98.88 200 ALA A C 1
ATOM 1576 O O . ALA A 1 200 ? -2.593 -9.947 -4.105 1.00 98.88 200 ALA A O 1
ATOM 1577 N N . PHE A 1 201 ? -3.559 -9.112 -5.943 1.00 98.94 201 PHE A N 1
ATOM 1578 C CA . PHE A 1 201 ? -2.687 -7.939 -6.035 1.00 98.94 201 PHE A CA 1
ATOM 1579 C C . PHE A 1 201 ? -2.759 -7.076 -4.770 1.00 98.94 201 PHE A C 1
ATOM 1581 O O . PHE A 1 201 ? -1.733 -6.781 -4.156 1.00 98.94 201 PHE A O 1
ATOM 1588 N N . PHE A 1 202 ? -3.971 -6.734 -4.324 1.00 98.94 202 PHE A N 1
ATOM 1589 C CA . PHE A 1 202 ? -4.152 -5.929 -3.115 1.00 98.94 202 PHE A CA 1
ATOM 1590 C C . PHE A 1 202 ? -3.831 -6.705 -1.825 1.00 98.94 202 PHE A C 1
ATOM 1592 O O . PHE A 1 202 ? -3.415 -6.098 -0.841 1.00 98.94 202 PHE A O 1
ATOM 1599 N N . PHE A 1 203 ? -3.912 -8.041 -1.821 1.00 98.88 203 PHE A N 1
ATOM 1600 C CA . PHE A 1 203 ? -3.341 -8.862 -0.741 1.00 98.88 203 PHE A CA 1
ATOM 1601 C C . PHE A 1 203 ? -1.814 -8.798 -0.728 1.00 98.88 203 PHE A C 1
ATOM 1603 O O . PHE A 1 203 ? -1.209 -8.747 0.343 1.00 98.88 203 PHE A O 1
ATOM 1610 N N . GLY A 1 204 ? -1.188 -8.758 -1.905 1.00 98.75 204 GLY A N 1
ATOM 1611 C CA . GLY A 1 204 ? 0.237 -8.491 -2.061 1.00 98.75 204 GLY A CA 1
ATOM 1612 C C . GLY A 1 204 ? 0.623 -7.156 -1.434 1.00 98.75 204 GLY A C 1
ATOM 1613 O O . GLY A 1 204 ? 1.539 -7.121 -0.615 1.00 98.75 204 GLY A O 1
ATOM 1614 N N . MET A 1 205 ? -0.130 -6.088 -1.728 1.00 98.94 205 MET A N 1
ATOM 1615 C CA . MET A 1 205 ? 0.080 -4.772 -1.108 1.00 98.94 205 MET A CA 1
ATOM 1616 C C . MET A 1 205 ? -0.083 -4.846 0.412 1.00 98.94 205 MET A C 1
ATOM 1618 O O . MET A 1 205 ? 0.823 -4.454 1.139 1.00 98.94 205 MET A O 1
ATOM 1622 N N . ALA A 1 206 ? -1.175 -5.439 0.908 1.00 98.56 206 ALA A N 1
ATOM 1623 C CA . ALA A 1 206 ? -1.404 -5.584 2.346 1.00 98.56 206 ALA A CA 1
ATOM 1624 C C . ALA A 1 206 ? -0.285 -6.367 3.053 1.00 98.56 206 ALA A C 1
ATOM 1626 O O . ALA A 1 206 ? 0.109 -6.066 4.181 1.00 98.56 206 ALA A O 1
ATOM 1627 N N . THR A 1 207 ? 0.271 -7.364 2.367 1.00 97.88 207 THR A N 1
ATOM 1628 C CA . THR A 1 207 ? 1.418 -8.124 2.859 1.00 97.88 207 THR A CA 1
ATOM 1629 C C . THR A 1 207 ? 2.675 -7.269 2.900 1.00 97.88 207 THR A C 1
ATOM 1631 O O . THR A 1 207 ? 3.365 -7.244 3.919 1.00 97.88 207 THR A O 1
ATOM 1634 N N . ARG A 1 208 ? 2.967 -6.567 1.801 1.00 98.19 208 ARG A N 1
ATOM 1635 C CA . ARG A 1 208 ? 4.181 -5.769 1.648 1.00 98.19 208 ARG A CA 1
ATOM 1636 C C . ARG A 1 208 ? 4.223 -4.584 2.605 1.00 98.19 208 ARG A C 1
ATOM 1638 O O . ARG A 1 208 ? 5.308 -4.240 3.070 1.00 98.19 208 ARG A O 1
ATOM 1645 N N . GLU A 1 209 ? 3.067 -3.993 2.877 1.00 95.00 209 GLU A N 1
ATOM 1646 C CA . GLU A 1 209 ? 2.936 -2.753 3.637 1.00 95.00 209 GLU A CA 1
ATOM 1647 C C . GLU A 1 209 ? 2.767 -2.979 5.135 1.00 95.00 209 GLU A C 1
ATOM 1649 O O . GLU A 1 209 ? 3.386 -2.295 5.947 1.00 95.00 209 GLU A O 1
ATOM 1654 N N . SER A 1 210 ? 1.966 -3.971 5.526 1.00 94.81 210 SER A N 1
ATOM 1655 C CA . SER A 1 210 ? 1.632 -4.185 6.938 1.00 94.81 210 SER A CA 1
ATOM 1656 C C . SER A 1 210 ? 1.814 -5.622 7.411 1.00 94.81 210 SER A C 1
ATOM 1658 O O . SER A 1 210 ? 1.628 -5.905 8.593 1.00 94.81 210 SER A O 1
ATOM 1660 N N . THR A 1 211 ? 2.159 -6.558 6.519 1.00 96.81 211 THR A N 1
ATOM 1661 C CA . THR A 1 211 ? 2.079 -8.001 6.810 1.00 96.81 211 THR A CA 1
ATOM 1662 C C . THR A 1 211 ? 0.684 -8.369 7.337 1.00 96.81 211 THR A C 1
ATOM 1664 O O . THR A 1 211 ? 0.548 -9.059 8.346 1.00 96.81 211 THR A O 1
ATOM 1667 N N . PHE A 1 212 ? -0.361 -7.830 6.693 1.00 95.31 212 PHE A N 1
ATOM 1668 C CA . PHE A 1 212 ? -1.761 -7.969 7.113 1.00 95.31 212 PHE A CA 1
ATOM 1669 C C . PHE A 1 212 ? -2.074 -7.460 8.537 1.00 95.31 212 PHE A C 1
ATOM 1671 O O . PHE A 1 212 ? -3.072 -7.849 9.137 1.00 95.31 212 PHE A O 1
ATOM 1678 N N . ARG A 1 213 ? -1.272 -6.552 9.103 1.00 92.44 213 ARG A N 1
ATOM 1679 C CA . ARG A 1 213 ? -1.571 -5.911 10.395 1.00 92.44 213 ARG A CA 1
ATOM 1680 C C . ARG A 1 213 ? -2.330 -4.610 10.158 1.00 92.44 213 ARG A C 1
ATOM 1682 O O . ARG A 1 213 ? -1.722 -3.553 10.006 1.00 92.44 213 ARG A O 1
ATOM 1689 N N . ALA A 1 214 ? -3.660 -4.672 10.162 1.00 92.19 214 ALA A N 1
ATOM 1690 C CA . ALA A 1 214 ? -4.510 -3.525 9.823 1.00 92.19 214 ALA A CA 1
ATOM 1691 C C . ALA A 1 214 ? -4.419 -2.336 10.799 1.00 92.19 214 ALA A C 1
ATOM 1693 O O . ALA A 1 214 ? -4.809 -1.236 10.434 1.00 92.19 214 ALA A O 1
ATOM 1694 N N . GLY A 1 215 ? -3.885 -2.523 12.008 1.00 89.75 215 GLY A N 1
ATOM 1695 C CA . GLY A 1 215 ? -3.596 -1.428 12.944 1.00 89.75 215 GLY A CA 1
ATOM 1696 C C . GLY A 1 215 ? -2.231 -0.756 12.757 1.00 89.75 215 GLY A C 1
ATOM 1697 O O . GLY A 1 215 ? -1.838 0.035 13.608 1.00 89.75 215 GLY A O 1
ATOM 1698 N N . THR A 1 216 ? -1.471 -1.107 11.712 1.00 86.31 216 THR A N 1
ATOM 1699 C CA . THR A 1 216 ? -0.150 -0.514 11.453 1.00 86.31 216 THR A CA 1
ATOM 1700 C C . THR A 1 216 ? -0.291 0.978 11.157 1.00 86.31 216 THR A C 1
ATOM 1702 O O . THR A 1 216 ? -1.027 1.368 10.254 1.00 86.31 216 THR A O 1
ATOM 1705 N N . GLU A 1 217 ? 0.454 1.796 11.892 1.00 95.50 217 GLU A N 1
ATOM 1706 C CA . GLU A 1 217 ? 0.565 3.244 11.713 1.00 95.50 217 GLU A CA 1
ATOM 1707 C C . GLU A 1 217 ? 2.052 3.586 11.611 1.00 95.50 217 GLU A C 1
ATOM 1709 O O . GLU A 1 217 ? 2.850 3.147 12.449 1.00 95.50 217 GLU A O 1
ATOM 1714 N N . THR A 1 218 ? 2.452 4.315 10.574 1.00 74.94 218 THR A N 1
ATOM 1715 C CA . THR A 1 218 ? 3.856 4.688 10.363 1.00 74.94 218 THR A CA 1
ATOM 1716 C C . THR A 1 218 ? 3.987 6.105 9.826 1.00 74.94 218 THR A C 1
ATOM 1718 O O . THR A 1 218 ? 3.027 6.680 9.329 1.00 74.94 218 THR A O 1
ATOM 1721 N N . GLY A 1 219 ? 5.196 6.663 9.921 1.00 76.25 219 GLY A N 1
ATOM 1722 C CA . GLY A 1 219 ? 5.551 7.928 9.281 1.00 76.25 219 GLY A CA 1
ATOM 1723 C C . GLY A 1 219 ? 4.993 9.184 9.955 1.00 76.25 219 GLY A C 1
ATOM 1724 O O . GLY A 1 219 ? 4.497 9.155 11.079 1.00 76.25 219 GLY A O 1
ATOM 1725 N N . SER A 1 220 ? 5.165 10.309 9.266 1.00 73.75 220 SER A N 1
ATOM 1726 C CA . SER A 1 220 ? 4.721 11.649 9.657 1.00 73.75 220 SER A CA 1
ATOM 1727 C C . SER A 1 220 ? 4.446 12.480 8.390 1.00 73.75 220 SER A C 1
ATOM 1729 O O . SER A 1 220 ? 5.037 12.214 7.335 1.00 73.75 220 SER A O 1
ATOM 1731 N N . GLY A 1 221 ? 3.534 13.457 8.467 1.00 85.44 221 GLY A N 1
ATOM 1732 C CA . GLY A 1 221 ? 3.157 14.314 7.333 1.00 85.44 221 GLY A CA 1
ATOM 1733 C C . GLY A 1 221 ? 2.739 13.512 6.096 1.00 85.44 221 GLY A C 1
ATOM 1734 O O . GLY A 1 221 ? 1.973 12.561 6.196 1.00 85.44 221 GLY A O 1
ATOM 1735 N N . ALA A 1 222 ? 3.306 13.829 4.928 1.00 72.88 222 ALA A N 1
ATOM 1736 C CA . ALA A 1 222 ? 2.974 13.145 3.673 1.00 72.88 222 ALA A CA 1
ATOM 1737 C C . ALA A 1 222 ? 3.265 11.630 3.688 1.00 72.88 222 ALA A C 1
ATOM 1739 O O . ALA A 1 222 ? 2.744 10.899 2.852 1.00 72.88 222 ALA A O 1
ATOM 1740 N N . ALA A 1 223 ? 4.110 11.160 4.611 1.00 78.38 223 ALA A N 1
ATOM 1741 C CA . ALA A 1 223 ? 4.415 9.744 4.797 1.00 78.38 223 ALA A CA 1
ATOM 1742 C C . ALA A 1 223 ? 3.653 9.118 5.976 1.00 78.38 223 ALA A C 1
ATOM 1744 O O . ALA A 1 223 ? 3.847 7.934 6.246 1.00 78.38 223 ALA A O 1
ATOM 1745 N N . HIS A 1 224 ? 2.841 9.891 6.706 1.00 91.44 224 HIS A N 1
ATOM 1746 C CA . HIS A 1 224 ? 1.983 9.355 7.752 1.00 91.44 224 HIS A CA 1
ATOM 1747 C C . HIS A 1 224 ? 0.907 8.484 7.115 1.00 91.44 224 HIS A C 1
ATOM 1749 O O . HIS A 1 224 ? 0.124 8.952 6.289 1.00 91.44 224 HIS A O 1
ATOM 1755 N N . ALA A 1 225 ? 0.906 7.208 7.480 1.00 87.75 225 ALA A N 1
ATOM 1756 C CA . ALA A 1 225 ? 0.111 6.187 6.833 1.00 87.75 225 ALA A CA 1
ATOM 1757 C C . ALA A 1 225 ? -0.513 5.236 7.852 1.00 87.75 225 ALA A C 1
ATOM 1759 O O . ALA A 1 225 ? 0.111 4.876 8.852 1.00 87.75 225 ALA A O 1
ATOM 1760 N N . PHE A 1 226 ? -1.737 4.795 7.563 1.00 98.38 226 PHE A N 1
ATOM 1761 C CA . PHE A 1 226 ? -2.482 3.858 8.400 1.00 98.38 226 PHE A CA 1
ATOM 1762 C C . PHE A 1 226 ? -3.082 2.713 7.581 1.00 98.38 226 PHE A C 1
ATOM 1764 O O . PHE A 1 226 ? -3.296 2.819 6.371 1.00 98.38 226 PHE A O 1
ATOM 1771 N N . GLY A 1 227 ? -3.384 1.609 8.259 1.00 98.38 227 GLY A N 1
ATOM 1772 C CA . GLY A 1 227 ? -4.215 0.549 7.713 1.00 98.38 227 GLY A CA 1
ATOM 1773 C C . GLY A 1 227 ? -3.427 -0.557 7.017 1.00 98.38 227 GLY A C 1
ATOM 1774 O O . GLY A 1 227 ? -2.192 -0.519 6.937 1.00 98.38 227 GLY A O 1
ATOM 1775 N N . PRO A 1 228 ? -4.137 -1.568 6.485 1.00 97.31 228 PRO A N 1
ATOM 1776 C CA . PRO A 1 228 ? -3.513 -2.744 5.892 1.00 97.31 228 PRO A CA 1
ATOM 1777 C C . PRO A 1 228 ? -2.666 -2.399 4.666 1.00 97.31 228 PRO A C 1
ATOM 1779 O O . PRO A 1 228 ? -1.651 -3.054 4.442 1.00 97.31 228 PRO A O 1
ATOM 1782 N N . LEU A 1 229 ? -3.052 -1.367 3.911 1.00 98.75 229 LEU A N 1
ATOM 1783 C CA . LEU A 1 229 ? -2.343 -0.905 2.718 1.00 98.75 229 LEU A CA 1
ATOM 1784 C C . LEU A 1 229 ? -1.345 0.229 3.005 1.00 98.75 229 LEU A C 1
ATOM 1786 O O . LEU A 1 229 ? -0.714 0.694 2.068 1.00 98.75 229 LEU A O 1
ATOM 1790 N N . GLN A 1 230 ? -1.209 0.693 4.255 1.00 97.88 230 GLN A N 1
ATOM 1791 C CA . GLN A 1 230 ? -0.446 1.906 4.595 1.00 97.88 230 GLN A CA 1
ATOM 1792 C C . GLN A 1 230 ? -0.859 3.105 3.727 1.00 97.88 230 GLN A C 1
ATOM 1794 O O . GLN A 1 230 ? -0.077 3.657 2.960 1.00 97.88 230 GLN A O 1
ATOM 1799 N N . THR A 1 231 ? -2.126 3.498 3.836 1.00 98.69 231 THR A N 1
ATOM 1800 C CA . THR A 1 231 ? -2.688 4.626 3.089 1.00 98.69 231 THR A CA 1
ATOM 1801 C C . THR A 1 231 ? -2.244 5.943 3.707 1.00 98.69 231 THR A C 1
ATOM 1803 O O . THR A 1 231 ? -2.571 6.219 4.861 1.00 98.69 231 THR A O 1
ATOM 1806 N N . ALA A 1 232 ? -1.504 6.738 2.935 1.00 90.69 232 ALA A N 1
ATOM 1807 C CA . ALA A 1 232 ? -0.933 8.003 3.376 1.00 90.69 232 ALA A CA 1
ATOM 1808 C C . ALA A 1 232 ? -1.966 9.143 3.454 1.00 90.69 232 ALA A C 1
ATOM 1810 O O . ALA A 1 232 ? -2.989 9.113 2.766 1.00 90.69 232 ALA A O 1
ATOM 1811 N N . GLU A 1 233 ? -1.678 10.184 4.245 1.00 95.69 233 GLU A N 1
ATOM 1812 C CA . GLU A 1 233 ? -2.511 11.400 4.320 1.00 95.69 233 GLU A CA 1
ATOM 1813 C C . GLU A 1 233 ? -2.753 12.047 2.947 1.00 95.69 233 GLU A C 1
ATOM 1815 O O . GLU A 1 233 ? -3.827 12.593 2.702 1.00 95.69 233 GLU A O 1
ATOM 1820 N N . THR A 1 234 ? -1.784 11.944 2.032 1.00 91.12 234 THR A N 1
ATOM 1821 C CA . THR A 1 234 ? -1.845 12.477 0.659 1.00 91.12 234 THR A CA 1
ATOM 1822 C C . THR A 1 234 ? -3.006 11.921 -0.167 1.00 91.12 234 THR A C 1
ATOM 1824 O O . THR A 1 234 ? -3.459 12.585 -1.096 1.00 91.12 234 THR A O 1
ATOM 1827 N N . ALA A 1 235 ? -3.530 10.744 0.184 1.00 97.25 235 ALA A N 1
ATOM 1828 C CA . ALA A 1 235 ? -4.699 10.168 -0.473 1.00 97.25 235 ALA A CA 1
ATOM 1829 C C . ALA A 1 235 ? -5.982 10.980 -0.207 1.00 97.25 235 ALA A C 1
ATOM 1831 O O . ALA A 1 235 ? -6.902 11.002 -1.034 1.00 97.25 235 ALA A O 1
ATOM 1832 N N . TYR A 1 236 ? -6.066 11.634 0.954 1.00 98.00 236 TYR A N 1
ATOM 1833 C CA . TYR A 1 236 ? -7.286 12.250 1.464 1.00 98.00 236 TYR A CA 1
ATOM 1834 C C . TYR A 1 236 ? -7.457 13.683 0.970 1.00 98.00 236 TYR A C 1
ATOM 1836 O O . TYR A 1 236 ? -6.504 14.451 0.828 1.00 98.00 236 TYR A O 1
ATOM 1844 N N . ALA A 1 237 ? -8.709 14.066 0.734 1.00 94.88 237 ALA A N 1
ATOM 1845 C CA . ALA A 1 237 ? -9.039 15.449 0.435 1.00 94.88 237 ALA A CA 1
ATOM 1846 C C . ALA A 1 237 ? -8.800 16.320 1.676 1.00 94.88 237 ALA A C 1
ATOM 1848 O O . ALA A 1 237 ? -8.991 15.879 2.810 1.00 94.88 237 ALA A O 1
ATOM 1849 N N . ASN A 1 238 ? -8.419 17.580 1.464 1.00 93.69 238 ASN A N 1
ATOM 1850 C CA . ASN A 1 238 ? -8.319 18.584 2.528 1.00 93.69 238 ASN A CA 1
ATOM 1851 C C . ASN A 1 238 ? -7.357 18.222 3.687 1.00 93.69 238 ASN A C 1
ATOM 1853 O O . ASN A 1 238 ? -7.526 18.742 4.787 1.00 93.69 238 ASN A O 1
ATOM 1857 N N . ALA A 1 239 ? -6.356 17.361 3.451 1.00 87.06 239 ALA A N 1
ATOM 1858 C CA . ALA A 1 239 ? -5.357 16.969 4.453 1.00 87.06 239 ALA A CA 1
ATOM 1859 C C . ALA A 1 239 ? -4.333 18.082 4.733 1.00 87.06 239 ALA A C 1
ATOM 1861 O O . ALA A 1 239 ? -4.286 18.633 5.830 1.00 87.06 239 ALA A O 1
ATOM 1862 N N . ASP A 1 240 ? -3.552 18.454 3.717 1.00 87.56 240 ASP A N 1
ATOM 1863 C CA . ASP A 1 240 ? -2.588 19.554 3.762 1.00 87.56 240 ASP A CA 1
ATOM 1864 C C . ASP A 1 240 ? -2.573 20.258 2.392 1.00 87.56 240 ASP A C 1
ATOM 1866 O O . ASP A 1 240 ? -2.506 19.583 1.360 1.00 87.56 240 ASP A O 1
ATOM 1870 N N . PRO A 1 241 ? -2.635 21.603 2.332 1.00 85.88 241 PRO A N 1
ATOM 1871 C CA . PRO A 1 241 ? -2.643 22.342 1.067 1.00 85.88 241 PRO A CA 1
ATOM 1872 C C . PRO A 1 241 ? -1.354 22.201 0.237 1.00 85.88 241 PRO A C 1
ATOM 1874 O O . PRO A 1 241 ? -1.344 22.603 -0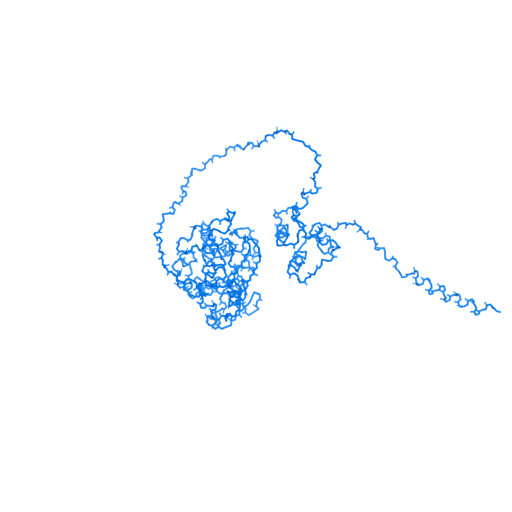.926 1.00 85.88 241 PRO A O 1
ATOM 1877 N N . ASN A 1 242 ? -0.269 21.676 0.812 1.00 83.38 242 ASN A N 1
ATOM 1878 C CA . ASN A 1 242 ? 0.996 21.435 0.119 1.00 83.38 242 ASN A CA 1
ATOM 1879 C C . ASN A 1 242 ? 1.081 20.041 -0.516 1.00 83.38 242 ASN A C 1
ATOM 1881 O O . ASN A 1 242 ? 2.001 19.792 -1.298 1.00 83.38 242 ASN A O 1
ATOM 1885 N N . TYR A 1 243 ? 0.165 19.124 -0.189 1.00 84.38 243 TYR A N 1
ATOM 1886 C CA . TYR A 1 243 ? 0.126 17.813 -0.830 1.00 84.38 243 TYR A CA 1
ATOM 1887 C C . TYR A 1 243 ? -0.329 17.940 -2.286 1.00 84.38 243 TYR A C 1
ATOM 1889 O O . TYR A 1 243 ? -1.138 18.798 -2.646 1.00 84.38 243 TYR A O 1
ATOM 1897 N N . MET A 1 244 ? 0.223 17.089 -3.151 1.00 77.56 244 MET A N 1
ATOM 1898 C CA . MET A 1 244 ? -0.171 17.061 -4.557 1.00 77.56 244 MET A CA 1
ATOM 1899 C C . MET A 1 244 ? -1.620 16.559 -4.684 1.00 77.56 244 MET A C 1
ATOM 1901 O O . MET A 1 244 ? -1.963 15.561 -4.057 1.00 77.56 244 MET A O 1
ATOM 1905 N N . PRO A 1 245 ? -2.477 17.218 -5.485 1.00 82.12 245 PRO A N 1
ATOM 1906 C CA . PRO A 1 245 ? -3.885 16.848 -5.585 1.00 82.12 245 PRO A CA 1
ATOM 1907 C C . PRO A 1 245 ? -4.107 15.562 -6.397 1.00 82.12 245 PRO A C 1
ATOM 1909 O O . PRO A 1 245 ? -3.514 15.370 -7.461 1.00 82.12 245 PRO A O 1
ATOM 1912 N N . GLU A 1 246 ? -5.059 14.736 -5.951 1.00 93.81 246 GLU A N 1
ATOM 1913 C CA . GLU A 1 246 ? -5.408 13.442 -6.562 1.00 93.81 246 GLU A CA 1
ATOM 1914 C C . GLU A 1 246 ? -6.812 13.426 -7.183 1.00 93.81 246 GLU A C 1
ATOM 1916 O O . GLU A 1 246 ? -7.685 12.623 -6.840 1.00 93.81 246 GLU A O 1
ATOM 1921 N N . GLU A 1 247 ? -7.047 14.334 -8.128 1.00 94.00 247 GLU A N 1
ATOM 1922 C CA . GLU A 1 247 ? -8.358 14.536 -8.769 1.00 94.00 247 GLU A CA 1
ATOM 1923 C C . GLU A 1 247 ? -8.614 13.598 -9.965 1.00 94.00 247 GLU A C 1
ATOM 1925 O O . GLU A 1 247 ? -9.687 13.608 -10.566 1.00 94.00 247 GLU A O 1
ATOM 1930 N N . ASN A 1 248 ? -7.634 12.771 -10.335 1.00 95.25 248 ASN A N 1
ATOM 1931 C CA . ASN A 1 248 ? -7.692 11.922 -11.526 1.00 95.25 248 ASN A CA 1
ATOM 1932 C C . ASN A 1 248 ? -8.360 10.556 -11.284 1.00 95.25 248 ASN A C 1
ATOM 1934 O O . ASN A 1 248 ? -8.240 9.707 -12.159 1.00 95.25 248 ASN A O 1
ATOM 1938 N N . VAL A 1 249 ? -9.046 10.327 -10.156 1.00 96.94 249 VAL A N 1
ATOM 1939 C CA . VAL A 1 249 ? -9.860 9.121 -9.877 1.00 96.94 249 VAL A CA 1
ATOM 1940 C C . VAL A 1 249 ? -11.289 9.525 -9.477 1.00 96.94 249 VAL A C 1
ATOM 1942 O O . VAL A 1 249 ? -11.662 9.392 -8.311 1.00 96.94 249 VAL A O 1
ATOM 1945 N N . PRO A 1 250 ? -12.096 10.089 -10.399 1.00 96.31 250 PRO A N 1
ATOM 1946 C CA . PRO A 1 250 ? -13.460 10.539 -10.101 1.00 96.31 250 PRO A CA 1
ATOM 1947 C C . PRO A 1 250 ? -14.463 9.403 -9.838 1.00 96.31 250 PRO A C 1
ATOM 1949 O O . PRO A 1 250 ? -15.568 9.668 -9.373 1.00 96.31 250 PRO A O 1
ATOM 1952 N N . GLU A 1 251 ? -14.119 8.153 -10.154 1.00 96.25 251 GLU A N 1
ATOM 1953 C CA . GLU A 1 251 ? -14.974 6.978 -9.947 1.00 96.25 251 GLU A CA 1
ATOM 1954 C C . GLU A 1 251 ? -15.009 6.496 -8.492 1.00 96.25 251 GLU A C 1
ATOM 1956 O O . GLU A 1 251 ? -15.874 5.699 -8.135 1.00 96.25 251 GLU A O 1
ATOM 1961 N N . MET A 1 252 ? -14.062 6.948 -7.668 1.00 97.00 252 MET A N 1
ATOM 1962 C CA . MET A 1 252 ? -13.966 6.606 -6.251 1.00 97.00 252 MET A CA 1
ATOM 1963 C C . MET A 1 252 ? -14.004 7.882 -5.417 1.00 97.00 252 MET A C 1
ATOM 1965 O O . MET A 1 252 ? -13.317 8.862 -5.727 1.00 97.00 252 MET A O 1
ATOM 1969 N N . THR A 1 253 ? -14.799 7.861 -4.350 1.00 95.69 253 THR A N 1
ATOM 1970 C CA . THR A 1 253 ? -14.930 8.980 -3.416 1.00 95.69 253 THR A CA 1
ATOM 1971 C C . THR A 1 253 ? -13.569 9.334 -2.825 1.00 95.69 253 THR A C 1
ATOM 1973 O O . THR A 1 253 ? -12.871 8.481 -2.289 1.00 95.69 253 THR A O 1
ATOM 1976 N N . GLN A 1 254 ? -13.182 10.608 -2.899 1.00 97.81 254 GLN A N 1
ATOM 1977 C CA . GLN A 1 254 ? -12.037 11.099 -2.140 1.00 97.81 254 GLN A CA 1
ATOM 1978 C C . GLN A 1 254 ? -12.530 11.588 -0.782 1.00 97.81 254 GLN A C 1
ATOM 1980 O O . GLN A 1 254 ? -13.093 12.676 -0.683 1.00 97.81 254 GLN A O 1
ATOM 1985 N N . TYR A 1 255 ? -12.372 10.767 0.251 1.00 97.25 255 TYR A N 1
ATOM 1986 C CA . TYR A 1 255 ? -12.785 11.134 1.601 1.00 97.25 255 TYR A CA 1
ATOM 1987 C C . TYR A 1 255 ? -11.932 12.281 2.157 1.00 97.25 255 TYR A C 1
ATOM 1989 O O . TYR A 1 255 ? -10.721 12.336 1.932 1.00 97.25 255 TYR A O 1
ATOM 1997 N N . ASP A 1 256 ? -12.570 13.174 2.916 1.00 96.94 256 ASP A N 1
ATOM 1998 C CA . ASP A 1 256 ? -11.883 14.231 3.663 1.00 96.94 256 ASP A CA 1
ATOM 1999 C C . ASP A 1 256 ? -10.977 13.641 4.743 1.00 96.94 256 ASP A C 1
ATOM 2001 O O . ASP A 1 256 ? -11.324 12.647 5.389 1.00 96.94 256 ASP A O 1
ATOM 2005 N N . PHE A 1 257 ? -9.851 14.295 5.001 1.00 97.12 257 PHE A N 1
ATOM 2006 C CA . PHE A 1 257 ? -8.950 13.920 6.077 1.00 97.12 257 PHE A CA 1
ATOM 2007 C C . PHE A 1 257 ? -9.533 14.288 7.446 1.00 97.12 257 PHE A C 1
ATOM 2009 O O . PHE A 1 257 ? -9.763 15.454 7.766 1.00 97.12 257 PHE A O 1
ATOM 2016 N N . ASN A 1 258 ? -9.799 13.271 8.262 1.00 95.81 258 ASN A N 1
ATOM 2017 C CA . ASN A 1 258 ? -10.165 13.380 9.672 1.00 95.81 258 ASN A CA 1
ATOM 2018 C C . ASN A 1 258 ? -9.913 12.034 10.364 1.00 95.81 258 ASN A C 1
ATOM 2020 O O . ASN A 1 258 ? -9.726 11.018 9.693 1.00 95.81 258 ASN A O 1
ATOM 2024 N N . ASP A 1 259 ? -9.965 12.017 11.698 1.00 95.94 259 ASP A N 1
ATOM 2025 C CA . ASP A 1 259 ? -9.680 10.819 12.495 1.00 95.94 259 ASP A CA 1
ATOM 2026 C C . ASP A 1 259 ? -10.501 9.593 12.072 1.00 95.94 259 ASP A C 1
ATOM 2028 O O . ASP A 1 259 ? -9.958 8.497 11.981 1.00 95.94 259 ASP A O 1
ATOM 2032 N N . TYR A 1 260 ? -11.801 9.745 11.806 1.00 96.75 260 TYR A N 1
ATOM 2033 C CA . TYR A 1 260 ? -12.623 8.593 11.446 1.00 96.75 260 TYR A CA 1
ATOM 2034 C C . TYR A 1 260 ? -12.229 8.045 10.075 1.00 96.75 260 TYR A C 1
ATOM 2036 O O . TYR A 1 260 ? -11.934 6.862 9.958 1.00 96.75 260 TYR A O 1
ATOM 2044 N N . ASN A 1 261 ? -12.158 8.903 9.057 1.00 97.75 261 ASN A N 1
ATOM 2045 C CA . ASN A 1 261 ? -11.831 8.464 7.701 1.00 97.75 261 ASN A CA 1
ATOM 2046 C C . ASN A 1 261 ? -10.417 7.873 7.606 1.00 97.75 261 ASN A C 1
ATOM 2048 O O . ASN A 1 261 ? -10.210 6.921 6.862 1.00 97.75 261 ASN A O 1
ATOM 2052 N N . PHE A 1 262 ? -9.457 8.414 8.360 1.00 98.56 262 PHE A N 1
ATOM 2053 C CA . PHE A 1 262 ? -8.077 7.938 8.326 1.00 98.56 262 PHE A CA 1
ATOM 2054 C C . PHE A 1 262 ? -7.872 6.631 9.106 1.00 98.56 262 PHE A C 1
ATOM 2056 O O . PHE A 1 262 ? -7.148 5.758 8.634 1.00 98.56 262 PHE A O 1
ATOM 2063 N N . TYR A 1 263 ? -8.514 6.475 10.274 1.00 98.44 263 TYR A N 1
ATOM 2064 C CA . TYR A 1 263 ? -8.317 5.314 11.154 1.00 98.44 263 TYR A CA 1
ATOM 2065 C C . TYR A 1 263 ? -9.381 4.212 11.015 1.00 98.44 263 TYR A C 1
ATOM 2067 O O . TYR A 1 263 ? -9.198 3.116 11.552 1.00 98.44 263 TYR A O 1
ATOM 2075 N N . ASP A 1 264 ? -10.487 4.444 10.306 1.00 98.50 264 ASP A N 1
ATOM 2076 C CA . ASP A 1 264 ? -11.409 3.371 9.938 1.00 98.50 264 ASP A CA 1
ATOM 2077 C C . ASP A 1 264 ? -10.783 2.473 8.866 1.00 98.50 264 ASP A C 1
ATOM 2079 O O . ASP A 1 264 ? -10.381 2.925 7.798 1.00 98.50 264 ASP A O 1
ATOM 2083 N N . VAL A 1 265 ? -10.707 1.170 9.139 1.00 98.06 265 VAL A N 1
ATOM 2084 C CA . VAL A 1 265 ? -10.038 0.202 8.254 1.00 98.06 265 VAL A CA 1
ATOM 2085 C C . VAL A 1 265 ? -10.718 0.065 6.884 1.00 98.06 265 VAL A C 1
ATOM 2087 O O . VAL A 1 265 ? -10.046 -0.249 5.899 1.00 98.06 265 VAL A O 1
ATOM 2090 N N . GLY A 1 266 ? -12.031 0.292 6.803 1.00 98.06 266 GLY A N 1
ATOM 2091 C CA . GLY A 1 266 ? -12.792 0.219 5.560 1.00 98.06 266 GLY A CA 1
ATOM 2092 C C . GLY A 1 266 ? -12.501 1.420 4.670 1.00 98.06 266 GLY A C 1
ATOM 2093 O O . GLY A 1 266 ? -12.062 1.238 3.531 1.00 98.06 266 GLY A O 1
ATOM 2094 N N . VAL A 1 267 ? -12.627 2.629 5.230 1.00 98.31 267 VAL A N 1
ATOM 2095 C CA . VAL A 1 267 ? -12.296 3.884 4.533 1.00 98.31 267 VAL A CA 1
ATOM 2096 C C . VAL A 1 267 ? -10.811 3.934 4.173 1.00 98.31 267 VAL A C 1
ATOM 2098 O O . VAL A 1 267 ? -10.471 4.245 3.035 1.00 98.31 267 VAL A O 1
ATOM 2101 N N . SER A 1 268 ? -9.921 3.537 5.085 1.00 98.81 268 SER A N 1
ATOM 2102 C CA . SER A 1 268 ? -8.482 3.434 4.818 1.00 98.81 268 SER A CA 1
ATOM 2103 C C . SER A 1 268 ? -8.196 2.509 3.631 1.00 98.81 268 SER A C 1
ATOM 2105 O O . SER A 1 268 ? -7.489 2.896 2.704 1.00 98.81 268 SER A O 1
ATOM 2107 N N . THR A 1 269 ? -8.813 1.323 3.577 1.00 98.81 269 THR A N 1
ATOM 2108 C CA . THR A 1 269 ? -8.626 0.390 2.451 1.00 98.81 269 THR A CA 1
ATOM 2109 C C . THR A 1 269 ? -9.167 0.958 1.134 1.00 98.81 269 THR A C 1
ATOM 2111 O O . THR A 1 269 ? -8.497 0.845 0.104 1.00 98.81 269 THR A O 1
ATOM 2114 N N . HIS A 1 270 ? -10.343 1.595 1.158 1.00 98.75 270 HIS A N 1
ATOM 2115 C CA . HIS A 1 270 ? -10.910 2.301 0.004 1.00 98.75 270 HIS A CA 1
ATOM 2116 C C . HIS A 1 270 ? -9.935 3.358 -0.531 1.00 98.75 270 HIS A C 1
ATOM 2118 O O . HIS A 1 270 ? -9.576 3.359 -1.712 1.00 98.75 270 HIS A O 1
ATOM 2124 N N . MET A 1 271 ? -9.459 4.231 0.357 1.00 98.81 271 MET A N 1
ATOM 2125 C CA . MET A 1 271 ? -8.562 5.328 0.015 1.00 98.81 271 MET A CA 1
ATOM 2126 C C . MET A 1 271 ? -7.198 4.824 -0.457 1.00 98.81 271 MET A C 1
ATOM 2128 O O . MET A 1 271 ? -6.650 5.392 -1.395 1.00 98.81 271 MET A O 1
ATOM 2132 N N . GLY A 1 272 ? -6.685 3.717 0.087 1.00 98.81 272 GLY A N 1
ATOM 2133 C CA . GLY A 1 272 ? -5.464 3.070 -0.398 1.00 98.81 272 GLY A CA 1
ATOM 2134 C C . GLY A 1 272 ? -5.585 2.561 -1.832 1.00 98.81 272 GLY A C 1
ATOM 2135 O O . GLY A 1 272 ? -4.694 2.791 -2.650 1.00 98.81 272 GLY A O 1
ATOM 2136 N N . ILE A 1 273 ? -6.711 1.932 -2.180 1.00 98.94 273 ILE A N 1
ATOM 2137 C CA . ILE A 1 273 ? -6.978 1.508 -3.562 1.00 98.94 273 ILE A CA 1
ATOM 2138 C C . ILE A 1 273 ? -7.092 2.732 -4.474 1.00 98.94 273 ILE A C 1
ATOM 2140 O O . ILE A 1 273 ? -6.448 2.770 -5.523 1.00 98.94 273 ILE A O 1
ATOM 2144 N N . ARG A 1 274 ? -7.848 3.758 -4.067 1.00 98.88 274 ARG A N 1
ATOM 2145 C CA . ARG A 1 274 ? -7.985 5.009 -4.825 1.00 98.88 274 ARG A CA 1
ATOM 2146 C C . ARG A 1 274 ? -6.628 5.680 -5.073 1.00 98.88 274 ARG A C 1
ATOM 2148 O O . ARG A 1 274 ? -6.343 6.070 -6.203 1.00 98.88 274 ARG A O 1
ATOM 2155 N N . HIS A 1 275 ? -5.793 5.764 -4.042 1.00 98.88 275 HIS A N 1
ATOM 2156 C CA . HIS A 1 275 ? -4.453 6.350 -4.077 1.00 98.88 275 HIS A CA 1
ATOM 2157 C C . HIS A 1 275 ? -3.512 5.575 -5.008 1.00 98.88 275 HIS A C 1
ATOM 2159 O O . HIS A 1 275 ? -2.810 6.149 -5.838 1.00 98.88 275 HIS A O 1
ATOM 2165 N N . PHE A 1 276 ? -3.554 4.242 -4.967 1.00 98.94 276 PHE A N 1
ATOM 2166 C CA . PHE A 1 276 ? -2.829 3.428 -5.938 1.00 98.94 276 PHE A CA 1
ATOM 2167 C C . PHE A 1 276 ? -3.307 3.693 -7.375 1.00 98.94 276 PHE A C 1
ATOM 2169 O O . PHE A 1 276 ? -2.484 3.867 -8.276 1.00 98.94 276 PHE A O 1
ATOM 2176 N N . LEU A 1 277 ? -4.622 3.774 -7.606 1.00 98.88 277 LEU A N 1
ATOM 2177 C CA . LEU A 1 277 ? -5.172 4.066 -8.932 1.00 98.88 277 LEU A CA 1
ATOM 2178 C C . LEU A 1 277 ? -4.792 5.464 -9.436 1.00 98.88 277 LEU A C 1
ATOM 2180 O O . LEU A 1 277 ? -4.597 5.620 -10.644 1.00 98.88 277 LEU A O 1
ATOM 2184 N N . HIS A 1 278 ? -4.633 6.451 -8.546 1.00 98.69 278 HIS A N 1
ATOM 2185 C CA . HIS A 1 278 ? -4.114 7.777 -8.895 1.00 98.69 278 HIS A CA 1
ATOM 2186 C C . HIS A 1 278 ? -2.751 7.655 -9.585 1.00 98.69 278 HIS A C 1
ATOM 2188 O O . HIS A 1 278 ? -2.588 8.113 -10.722 1.00 98.69 278 HIS A O 1
ATOM 2194 N N . PHE A 1 279 ? -1.803 6.963 -8.950 1.00 98.12 279 PHE A N 1
ATOM 2195 C CA . PHE A 1 279 ? -0.465 6.761 -9.505 1.00 98.12 279 PHE A CA 1
ATOM 2196 C C . PHE A 1 279 ? -0.439 5.807 -10.695 1.00 98.12 279 PHE A C 1
ATOM 2198 O O . PHE A 1 279 ? 0.301 6.044 -11.649 1.00 98.12 279 PHE A O 1
ATOM 2205 N N . ALA A 1 280 ? -1.262 4.759 -10.694 1.00 98.56 280 ALA A N 1
ATOM 2206 C CA . ALA A 1 280 ? -1.374 3.864 -11.839 1.00 98.56 280 ALA A CA 1
ATOM 2207 C C . ALA A 1 280 ? -1.877 4.617 -13.084 1.00 98.56 280 ALA A C 1
ATOM 2209 O O . ALA A 1 280 ? -1.357 4.399 -14.174 1.00 98.56 280 ALA A O 1
ATOM 2210 N N . ARG A 1 281 ? -2.809 5.571 -12.942 1.00 98.38 281 ARG A N 1
ATOM 2211 C CA . ARG A 1 281 ? -3.234 6.449 -14.049 1.00 98.38 281 ARG A CA 1
ATOM 2212 C C . ARG A 1 281 ? -2.123 7.359 -14.546 1.00 98.38 281 ARG A C 1
ATOM 2214 O O . ARG A 1 281 ? -1.968 7.492 -15.756 1.00 98.38 281 ARG A O 1
ATOM 2221 N N . LEU A 1 282 ? -1.326 7.935 -13.644 1.00 94.56 282 LEU A N 1
ATOM 2222 C CA . LEU A 1 282 ? -0.133 8.690 -14.044 1.00 94.56 282 LEU A CA 1
ATOM 2223 C C . LEU A 1 282 ? 0.844 7.797 -14.828 1.00 94.56 282 LEU A C 1
ATOM 2225 O O . LEU A 1 282 ? 1.409 8.224 -15.832 1.00 94.56 282 LEU A O 1
ATOM 2229 N N . ALA A 1 283 ? 1.009 6.539 -14.413 1.00 96.75 283 ALA A N 1
ATOM 2230 C CA . ALA A 1 283 ? 1.840 5.573 -15.122 1.00 96.75 283 ALA A CA 1
ATOM 2231 C C . ALA A 1 283 ? 1.263 5.190 -16.499 1.00 96.75 283 ALA A C 1
ATOM 2233 O O . ALA A 1 283 ? 2.028 5.070 -17.455 1.00 96.75 283 ALA A O 1
ATOM 2234 N N . GLN A 1 284 ? -0.063 5.060 -16.646 1.00 96.31 284 GLN A N 1
ATOM 2235 C CA . GLN A 1 284 ? -0.724 4.738 -17.924 1.00 96.31 284 GLN A CA 1
ATOM 2236 C C . GLN A 1 284 ? -0.449 5.752 -19.044 1.00 96.31 284 GLN A C 1
ATOM 2238 O O . GLN A 1 284 ? -0.576 5.406 -20.217 1.00 96.31 284 GLN A O 1
ATOM 2243 N N . GLU A 1 285 ? -0.055 6.986 -18.721 1.00 94.12 285 GLU A N 1
ATOM 2244 C CA . GLU A 1 285 ? 0.302 7.986 -19.736 1.00 94.12 285 GLU A CA 1
ATOM 2245 C C . GLU A 1 285 ? 1.561 7.605 -20.532 1.00 94.12 285 GLU A C 1
ATOM 2247 O O . GLU A 1 285 ? 1.770 8.105 -21.639 1.00 94.12 285 GLU A O 1
ATOM 2252 N N . LYS A 1 286 ? 2.413 6.733 -19.975 1.00 95.62 286 LYS A N 1
ATOM 2253 C CA . LYS A 1 286 ? 3.726 6.380 -20.541 1.00 95.62 286 LYS A CA 1
ATOM 2254 C C . LYS A 1 286 ? 3.981 4.876 -20.624 1.00 95.62 286 LYS A C 1
ATOM 2256 O O . LYS A 1 286 ? 4.762 4.439 -21.467 1.00 95.62 286 LYS A O 1
ATOM 2261 N N . TYR A 1 287 ? 3.353 4.099 -19.749 1.00 97.75 287 TYR A N 1
ATOM 2262 C CA . TYR A 1 287 ? 3.590 2.672 -19.573 1.00 97.75 287 TYR A CA 1
ATOM 2263 C C . TYR A 1 287 ? 2.369 1.842 -19.976 1.00 97.75 287 TYR A C 1
ATOM 2265 O O . TYR A 1 287 ? 1.250 2.340 -20.083 1.00 97.75 287 TYR A O 1
ATOM 2273 N N . SER A 1 288 ? 2.584 0.547 -20.209 1.00 94.62 288 SER A N 1
ATOM 2274 C CA . SER A 1 288 ? 1.527 -0.399 -20.583 1.00 94.62 288 SER A CA 1
ATOM 2275 C C . SER A 1 288 ? 1.741 -1.759 -19.917 1.00 94.62 288 SER A C 1
ATOM 2277 O O . SER A 1 288 ? 2.838 -2.063 -19.446 1.00 94.62 288 SER A O 1
ATOM 2279 N N . GLY A 1 289 ? 0.690 -2.582 -19.863 1.00 94.69 289 GLY A N 1
ATOM 2280 C CA . GLY A 1 289 ? 0.749 -3.907 -19.243 1.00 94.69 289 GLY A CA 1
ATOM 2281 C C . GLY A 1 289 ? 1.215 -3.843 -17.786 1.00 94.69 289 GLY A C 1
ATOM 2282 O O . GLY A 1 289 ? 0.772 -2.982 -17.026 1.00 94.69 289 GLY A O 1
ATOM 2283 N N . LYS A 1 290 ? 2.142 -4.731 -17.405 1.00 96.38 290 LYS A N 1
ATOM 2284 C CA . LYS A 1 290 ? 2.668 -4.813 -16.032 1.00 96.38 290 LYS A CA 1
ATOM 2285 C C . LYS A 1 290 ? 3.295 -3.512 -15.526 1.00 96.38 290 LYS A C 1
ATOM 2287 O O . LYS A 1 290 ? 3.220 -3.238 -14.332 1.00 96.38 290 LYS A O 1
ATOM 2292 N N . ASP A 1 291 ? 3.871 -2.700 -16.412 1.00 98.00 291 ASP A N 1
ATOM 2293 C CA . ASP A 1 291 ? 4.625 -1.514 -16.003 1.00 98.00 291 ASP A CA 1
ATOM 2294 C C . ASP A 1 291 ? 3.706 -0.405 -15.474 1.00 98.00 291 ASP A C 1
ATOM 2296 O O . ASP A 1 291 ? 4.126 0.388 -14.638 1.00 98.00 291 ASP A O 1
ATOM 2300 N N . VAL A 1 292 ? 2.420 -0.410 -15.848 1.00 98.25 292 VAL A N 1
ATOM 2301 C CA . VAL A 1 292 ? 1.408 0.468 -15.235 1.00 98.25 292 VAL A CA 1
ATOM 2302 C C . VAL A 1 292 ? 1.302 0.212 -13.731 1.00 98.25 292 VAL A C 1
ATOM 2304 O O . VAL A 1 292 ? 1.302 1.147 -12.935 1.00 98.25 292 VAL A O 1
ATOM 2307 N N . LEU A 1 293 ? 1.240 -1.059 -13.331 1.00 98.50 293 LEU A N 1
ATOM 2308 C CA . LEU A 1 293 ? 1.114 -1.454 -11.929 1.00 98.50 293 LEU A CA 1
ATOM 2309 C C . LEU A 1 293 ? 2.447 -1.275 -11.211 1.00 98.50 293 LEU A C 1
ATOM 2311 O O . LEU A 1 293 ? 2.480 -0.761 -10.098 1.00 98.50 293 LEU A O 1
ATOM 2315 N N . ARG A 1 294 ? 3.546 -1.669 -11.865 1.00 98.12 294 ARG A N 1
ATOM 2316 C CA . ARG A 1 294 ? 4.901 -1.587 -11.317 1.00 98.12 294 ARG A CA 1
ATOM 2317 C C . ARG A 1 294 ? 5.281 -0.147 -10.966 1.00 98.12 294 ARG A C 1
ATOM 2319 O O . ARG A 1 294 ? 5.708 0.111 -9.846 1.00 98.12 294 ARG A O 1
ATOM 2326 N N . HIS A 1 295 ? 5.062 0.794 -11.884 1.00 97.12 295 HIS A N 1
ATOM 2327 C CA . HIS A 1 295 ? 5.321 2.218 -11.654 1.00 97.12 295 HIS A CA 1
ATOM 2328 C C . HIS A 1 295 ? 4.231 2.889 -10.806 1.00 97.12 295 HIS A C 1
ATOM 2330 O O . HIS A 1 295 ? 4.536 3.791 -10.028 1.00 97.12 295 HIS A O 1
ATOM 2336 N N . GLY A 1 296 ? 2.980 2.420 -10.877 1.00 96.81 296 GLY A N 1
ATOM 2337 C CA . GLY A 1 296 ? 1.911 2.858 -9.974 1.00 96.81 296 GLY A CA 1
ATOM 2338 C C . GLY A 1 296 ? 2.238 2.576 -8.504 1.00 96.81 296 GLY A C 1
ATOM 2339 O O . GLY A 1 296 ? 2.091 3.457 -7.662 1.00 96.81 296 GLY A O 1
ATOM 2340 N N . LEU A 1 297 ? 2.778 1.389 -8.205 1.00 98.19 297 LEU A N 1
ATOM 2341 C CA . LEU A 1 297 ? 3.291 1.042 -6.876 1.00 98.19 297 LEU A CA 1
ATOM 2342 C C . LEU A 1 297 ? 4.456 1.949 -6.457 1.00 98.19 297 LEU A C 1
ATOM 2344 O O . LEU A 1 297 ? 4.543 2.335 -5.293 1.00 98.19 297 LEU A O 1
ATOM 2348 N N . MET A 1 298 ? 5.321 2.360 -7.389 1.00 95.81 298 MET A N 1
ATOM 2349 C CA . MET A 1 298 ? 6.382 3.311 -7.046 1.00 95.81 298 MET A CA 1
ATOM 2350 C C . MET A 1 298 ? 5.852 4.691 -6.691 1.00 95.81 298 MET A C 1
ATOM 2352 O O . MET A 1 298 ? 6.318 5.287 -5.718 1.00 95.81 298 MET A O 1
ATOM 2356 N N . GLY A 1 299 ? 4.847 5.162 -7.426 1.00 80.19 299 GLY A N 1
ATOM 2357 C CA . GLY A 1 299 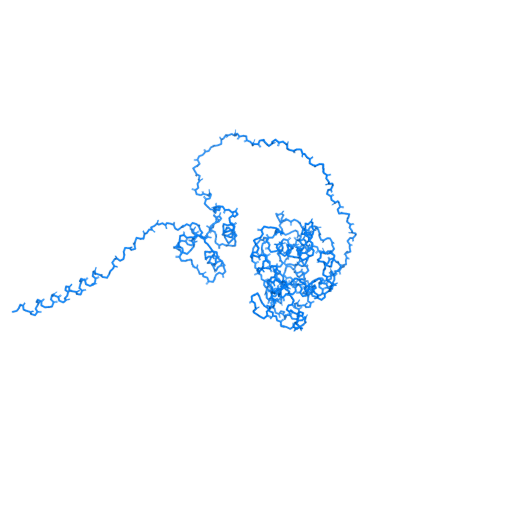? 4.112 6.368 -7.071 1.00 80.19 299 GLY A CA 1
ATOM 2358 C C . GLY A 1 299 ? 3.504 6.258 -5.677 1.00 80.19 299 GLY A C 1
ATOM 2359 O O . GLY A 1 299 ? 3.778 7.109 -4.840 1.00 80.19 299 GLY A O 1
ATOM 2360 N N . TYR A 1 300 ? 2.805 5.156 -5.395 1.00 94.06 300 TYR A N 1
ATOM 2361 C CA . TYR A 1 300 ? 2.189 4.897 -4.091 1.00 94.06 300 TYR A CA 1
ATOM 2362 C C . TYR A 1 300 ? 3.195 4.984 -2.933 1.00 94.06 300 TYR A C 1
ATOM 2364 O O . TYR A 1 300 ? 2.940 5.634 -1.926 1.00 94.06 300 TYR A O 1
ATOM 2372 N N . ASN A 1 301 ? 4.374 4.375 -3.084 1.00 86.50 301 ASN A N 1
ATOM 2373 C CA . ASN A 1 301 ? 5.378 4.341 -2.020 1.00 86.50 301 ASN A CA 1
ATOM 2374 C C . ASN A 1 301 ? 6.199 5.630 -1.875 1.00 86.50 301 ASN A C 1
ATOM 2376 O O . ASN A 1 301 ? 6.727 5.909 -0.799 1.00 86.50 301 ASN A O 1
ATOM 2380 N N . THR A 1 302 ? 6.416 6.359 -2.971 1.00 78.12 302 THR A N 1
ATOM 2381 C CA . THR A 1 302 ? 7.440 7.418 -3.024 1.00 78.12 302 THR A CA 1
ATOM 2382 C C . THR A 1 302 ? 6.906 8.794 -3.402 1.00 78.12 302 THR A C 1
ATOM 2384 O O . THR A 1 302 ? 7.648 9.772 -3.311 1.00 78.12 302 THR A O 1
ATOM 2387 N N . GLY A 1 303 ? 5.654 8.877 -3.848 1.00 79.25 303 GLY A N 1
ATOM 2388 C CA . GLY A 1 303 ? 5.058 10.053 -4.478 1.00 79.25 303 GLY A CA 1
ATOM 2389 C C . GLY A 1 303 ? 5.408 10.217 -5.963 1.00 79.25 303 GLY A C 1
ATOM 2390 O O . GLY A 1 303 ? 4.867 11.106 -6.616 1.00 79.25 303 GLY A O 1
ATOM 2391 N N . TRP A 1 304 ? 6.289 9.378 -6.525 1.00 76.81 304 TRP A N 1
ATOM 2392 C CA . TRP A 1 304 ? 6.776 9.512 -7.902 1.00 76.81 304 TRP A CA 1
ATOM 2393 C C . TRP A 1 304 ? 6.767 8.171 -8.641 1.00 76.81 304 TRP A C 1
ATOM 2395 O O . TRP A 1 304 ? 7.373 7.195 -8.206 1.00 76.81 304 TRP A O 1
ATOM 2405 N N . ILE A 1 305 ? 6.107 8.126 -9.802 1.00 81.69 305 ILE A N 1
ATOM 2406 C CA . ILE A 1 305 ? 6.051 6.915 -10.643 1.00 81.69 305 ILE A CA 1
ATOM 2407 C C . ILE A 1 305 ? 7.407 6.558 -11.275 1.00 81.69 305 ILE A C 1
ATOM 2409 O O . ILE A 1 305 ? 7.624 5.419 -11.672 1.00 81.69 305 ILE A O 1
ATOM 2413 N N . ASP A 1 306 ? 8.321 7.526 -11.361 1.00 81.75 306 ASP A N 1
ATOM 2414 C CA . ASP A 1 306 ? 9.659 7.404 -11.936 1.00 81.75 306 ASP A CA 1
ATOM 2415 C C . ASP A 1 306 ? 10.707 7.866 -10.907 1.00 81.75 306 ASP A C 1
ATOM 2417 O O . ASP A 1 306 ? 10.408 8.655 -10.012 1.00 81.75 306 ASP A O 1
ATOM 2421 N N . GLY A 1 307 ? 11.959 7.422 -11.057 1.00 75.19 307 GLY A N 1
ATOM 2422 C CA . GLY A 1 307 ? 13.095 7.902 -10.252 1.00 75.19 307 GLY A CA 1
ATOM 2423 C C . GLY A 1 307 ? 13.540 6.974 -9.120 1.00 75.19 307 GLY A C 1
ATOM 2424 O O . GLY A 1 307 ? 14.587 7.214 -8.523 1.00 75.19 307 GLY A O 1
ATOM 2425 N N . SER A 1 308 ? 12.804 5.892 -8.861 1.00 75.19 308 SER A N 1
ATOM 2426 C CA . SER A 1 308 ? 13.303 4.790 -8.031 1.00 75.19 308 SER A CA 1
ATOM 2427 C C . SER A 1 308 ? 14.344 3.968 -8.791 1.00 75.19 308 SER A C 1
ATOM 2429 O O . SER A 1 308 ? 14.203 3.737 -9.992 1.00 75.19 308 SER A O 1
ATOM 2431 N N . ASP A 1 309 ? 15.384 3.511 -8.096 1.00 79.12 309 ASP A N 1
ATOM 2432 C CA . ASP A 1 309 ? 16.348 2.580 -8.671 1.00 79.12 309 ASP A CA 1
ATOM 2433 C C . ASP A 1 309 ? 15.721 1.194 -8.873 1.00 79.12 309 ASP A C 1
ATOM 2435 O O . ASP A 1 309 ? 14.848 0.764 -8.119 1.00 79.12 309 ASP A O 1
ATOM 2439 N N . GLU A 1 310 ? 16.197 0.466 -9.881 1.00 88.81 310 GLU A N 1
ATOM 2440 C CA . GLU A 1 310 ? 15.646 -0.841 -10.251 1.00 88.81 310 GLU A CA 1
ATOM 2441 C C . GLU A 1 310 ? 15.695 -1.857 -9.095 1.00 88.81 310 GLU A C 1
ATOM 2443 O O . GLU A 1 310 ? 14.805 -2.697 -8.973 1.00 88.81 310 GLU A O 1
ATOM 2448 N N . ALA A 1 311 ? 16.682 -1.764 -8.194 1.00 85.38 311 ALA A N 1
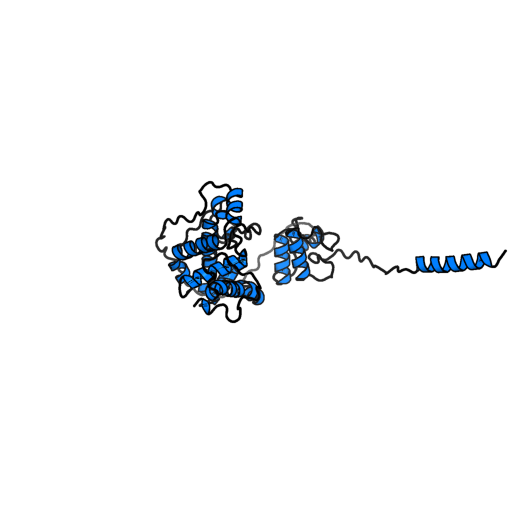ATOM 2449 C CA . ALA A 1 311 ? 16.757 -2.661 -7.044 1.00 85.38 311 ALA A CA 1
ATOM 2450 C C . ALA A 1 311 ? 15.640 -2.380 -6.026 1.00 85.38 311 ALA A C 1
ATOM 2452 O O . ALA A 1 311 ? 15.119 -3.322 -5.424 1.00 85.38 311 ALA A O 1
ATOM 2453 N N . TRP A 1 312 ? 15.242 -1.118 -5.844 1.00 82.38 312 TRP A N 1
ATOM 2454 C CA . TRP A 1 312 ? 14.069 -0.767 -5.047 1.00 82.38 312 TRP A CA 1
ATOM 2455 C C . TRP A 1 312 ? 12.767 -1.207 -5.715 1.00 82.38 312 TRP A C 1
ATOM 2457 O O . TRP A 1 312 ? 11.918 -1.786 -5.038 1.00 82.38 312 TRP A O 1
ATOM 2467 N N . ILE A 1 313 ? 12.634 -1.032 -7.035 1.00 83.25 313 ILE A N 1
ATOM 2468 C CA . ILE A 1 313 ? 11.437 -1.491 -7.758 1.00 83.25 313 ILE A CA 1
ATOM 2469 C C . ILE A 1 313 ? 11.270 -3.012 -7.611 1.00 83.25 313 ILE A C 1
ATOM 2471 O O . ILE A 1 313 ? 10.172 -3.484 -7.319 1.00 83.25 313 ILE A O 1
ATOM 2475 N N . ILE A 1 314 ? 12.363 -3.778 -7.694 1.00 88.44 314 ILE A N 1
ATOM 2476 C CA . ILE A 1 314 ? 12.345 -5.227 -7.444 1.00 88.44 314 ILE A CA 1
ATOM 2477 C C . ILE A 1 314 ? 11.915 -5.542 -5.999 1.00 88.44 314 ILE A C 1
ATOM 2479 O O . ILE A 1 314 ? 11.025 -6.359 -5.776 1.00 88.44 314 ILE A O 1
ATOM 2483 N N . LYS A 1 315 ? 12.512 -4.879 -4.999 1.00 90.81 315 LYS A N 1
ATOM 2484 C CA . LYS A 1 315 ? 12.235 -5.120 -3.564 1.00 90.81 315 LYS A CA 1
ATOM 2485 C C . LYS A 1 315 ? 10.856 -4.656 -3.088 1.00 90.81 315 LYS A C 1
ATOM 2487 O O . LYS A 1 315 ? 10.453 -4.969 -1.964 1.00 90.81 315 LYS A O 1
ATOM 2492 N N . TYR A 1 316 ? 10.169 -3.847 -3.883 1.00 87.12 316 TYR A N 1
ATOM 2493 C CA . TYR A 1 316 ? 8.889 -3.272 -3.505 1.00 87.12 316 TYR A CA 1
ATOM 2494 C C . TYR A 1 316 ? 7.776 -3.697 -4.461 1.00 87.12 316 TYR A C 1
ATOM 2496 O O . TYR A 1 316 ? 6.880 -4.433 -4.050 1.00 87.12 316 TYR A O 1
ATOM 2504 N N . ALA A 1 317 ? 7.835 -3.302 -5.733 1.00 95.00 317 ALA A N 1
ATOM 2505 C CA . ALA A 1 317 ? 6.765 -3.565 -6.688 1.00 95.00 317 ALA A CA 1
ATOM 2506 C C . ALA A 1 317 ? 6.735 -5.030 -7.150 1.00 95.00 317 ALA A C 1
ATOM 2508 O O . ALA A 1 317 ? 5.681 -5.666 -7.102 1.00 95.00 317 ALA A O 1
ATOM 2509 N N . ASP A 1 318 ? 7.882 -5.592 -7.548 1.00 98.31 318 ASP A N 1
ATOM 2510 C CA . ASP A 1 318 ? 7.937 -6.993 -7.996 1.00 98.31 318 ASP A CA 1
ATOM 2511 C C . ASP A 1 318 ? 7.686 -7.956 -6.826 1.00 98.31 318 ASP A C 1
ATOM 2513 O O . ASP A 1 318 ? 6.985 -8.957 -6.981 1.00 98.31 318 ASP A O 1
ATOM 2517 N N . GLU A 1 319 ? 8.186 -7.613 -5.635 1.00 98.31 319 GLU A N 1
ATOM 2518 C CA . GLU A 1 319 ? 7.886 -8.328 -4.394 1.00 98.31 319 GLU A CA 1
ATOM 2519 C C . GLU A 1 319 ? 6.385 -8.312 -4.076 1.00 98.31 319 GLU A C 1
ATOM 2521 O O . GLU A 1 319 ? 5.804 -9.361 -3.815 1.00 98.31 319 GLU A O 1
ATOM 2526 N N . THR A 1 320 ? 5.723 -7.153 -4.168 1.00 98.56 320 THR A N 1
ATOM 2527 C CA . THR A 1 320 ? 4.264 -7.028 -3.981 1.00 98.56 320 THR A CA 1
ATOM 2528 C C . THR A 1 320 ? 3.500 -7.968 -4.912 1.00 98.56 320 THR A C 1
ATOM 2530 O O . THR A 1 320 ? 2.613 -8.705 -4.472 1.00 98.56 320 THR A O 1
ATOM 2533 N N . ALA A 1 321 ? 3.875 -7.991 -6.193 1.00 98.81 321 ALA A N 1
ATOM 2534 C CA . ALA A 1 321 ? 3.272 -8.872 -7.183 1.00 98.81 321 ALA A CA 1
ATOM 2535 C C . ALA A 1 321 ? 3.494 -10.360 -6.841 1.00 98.81 321 ALA A C 1
ATOM 2537 O O . ALA A 1 321 ? 2.546 -11.150 -6.902 1.00 98.81 321 ALA A O 1
ATOM 2538 N N . ALA A 1 322 ? 4.700 -10.742 -6.412 1.00 98.75 322 ALA A N 1
ATOM 2539 C CA . ALA A 1 322 ? 5.017 -12.112 -6.009 1.00 98.75 322 ALA A CA 1
ATOM 2540 C C . ALA A 1 322 ? 4.218 -12.560 -4.771 1.00 98.75 322 ALA A C 1
ATOM 2542 O O . ALA A 1 322 ? 3.607 -13.634 -4.774 1.00 98.75 322 ALA A O 1
ATOM 2543 N N . LEU A 1 323 ? 4.181 -11.715 -3.734 1.00 98.62 323 LEU A N 1
ATOM 2544 C CA . LEU A 1 323 ? 3.443 -11.955 -2.491 1.00 98.62 323 LEU A CA 1
ATOM 2545 C C . LEU A 1 323 ? 1.952 -12.145 -2.770 1.00 98.62 323 LEU A C 1
ATOM 2547 O O . LEU A 1 323 ? 1.342 -13.078 -2.256 1.00 98.62 323 LEU A O 1
ATOM 2551 N N . GLY A 1 324 ? 1.370 -11.308 -3.632 1.00 98.56 324 GLY A N 1
ATOM 2552 C CA . GLY A 1 324 ? -0.031 -11.430 -4.022 1.00 98.56 324 GLY A CA 1
ATOM 2553 C C . GLY A 1 324 ? -0.344 -12.764 -4.703 1.00 98.56 324 GLY A C 1
ATOM 2554 O O . GLY A 1 324 ? -1.289 -13.463 -4.326 1.00 98.56 324 GLY A O 1
ATOM 2555 N N . ALA A 1 325 ? 0.500 -13.180 -5.650 1.00 98.62 325 ALA A N 1
ATOM 2556 C CA . ALA A 1 325 ? 0.320 -14.432 -6.380 1.00 98.62 325 ALA A CA 1
ATOM 2557 C C . ALA A 1 325 ? 0.383 -15.671 -5.467 1.00 98.62 325 ALA A C 1
ATOM 2559 O O . ALA A 1 325 ? -0.270 -16.678 -5.760 1.00 98.62 325 ALA A O 1
ATOM 2560 N N . TRP A 1 326 ? 1.126 -15.610 -4.354 1.00 98.69 326 TRP A N 1
ATOM 2561 C CA . TRP A 1 326 ? 1.202 -16.699 -3.376 1.00 98.69 326 TRP A CA 1
ATOM 2562 C C . TRP A 1 326 ? -0.173 -17.068 -2.806 1.00 98.69 326 TRP A C 1
ATOM 2564 O O . TRP A 1 326 ? -0.478 -18.258 -2.708 1.00 98.69 326 TRP A O 1
ATOM 2574 N N . TYR A 1 327 ? -1.031 -16.084 -2.512 1.00 98.62 327 TYR A N 1
ATOM 2575 C CA . TYR A 1 327 ? -2.363 -16.338 -1.949 1.00 98.62 327 TYR A CA 1
ATOM 2576 C C . TYR A 1 327 ? -3.238 -17.162 -2.890 1.00 98.62 327 TYR A C 1
ATOM 2578 O O . TYR A 1 327 ? -3.881 -18.121 -2.464 1.00 98.62 327 TYR A O 1
ATOM 2586 N N . TYR A 1 328 ? -3.228 -16.830 -4.181 1.00 97.38 328 TYR A N 1
ATOM 2587 C CA . TYR A 1 328 ? -4.000 -17.572 -5.172 1.00 97.38 328 TYR A CA 1
ATOM 2588 C C . TYR A 1 328 ? -3.416 -18.967 -5.405 1.00 97.38 328 TYR A C 1
ATOM 2590 O O . TYR A 1 328 ? -4.132 -19.964 -5.328 1.00 97.38 328 TYR A O 1
ATOM 2598 N N . LYS A 1 329 ? -2.099 -19.047 -5.641 1.00 97.12 329 LYS A N 1
ATOM 2599 C CA . LYS A 1 329 ? -1.404 -20.305 -5.961 1.00 97.12 329 LYS A CA 1
ATOM 2600 C C . LYS A 1 329 ? -1.497 -21.347 -4.838 1.00 97.12 329 LYS A C 1
ATOM 2602 O O . LYS A 1 329 ? -1.413 -22.536 -5.128 1.00 97.12 329 LYS A O 1
ATOM 2607 N N . ASN A 1 330 ? -1.686 -20.917 -3.589 1.00 97.31 330 ASN A N 1
ATOM 2608 C CA . ASN A 1 330 ? -1.727 -21.792 -2.414 1.00 97.31 330 ASN A CA 1
ATOM 2609 C C . ASN A 1 330 ? -3.110 -21.861 -1.738 1.00 97.31 330 ASN A C 1
ATOM 2611 O O . ASN A 1 330 ? -3.222 -22.401 -0.645 1.00 97.31 330 ASN A O 1
ATOM 2615 N N . ASN A 1 331 ? -4.174 -21.372 -2.390 1.00 97.12 331 ASN A N 1
ATOM 2616 C CA . ASN A 1 331 ? -5.550 -21.420 -1.875 1.00 97.12 331 ASN A CA 1
ATOM 2617 C C . ASN A 1 331 ? -5.766 -20.668 -0.539 1.00 97.12 331 ASN A C 1
ATOM 2619 O O . ASN A 1 331 ? -6.613 -21.042 0.267 1.00 97.12 331 ASN A O 1
ATOM 2623 N N . HIS A 1 332 ? -5.052 -19.560 -0.344 1.00 98.19 332 HIS A N 1
ATOM 2624 C CA . HIS A 1 332 ? -5.145 -18.691 0.835 1.00 98.19 332 HIS A CA 1
ATOM 2625 C C . HIS A 1 332 ? -5.944 -17.410 0.555 1.00 98.19 332 HIS A C 1
ATOM 2627 O O . HIS A 1 332 ? -5.710 -16.353 1.139 1.00 98.19 332 HIS A O 1
ATOM 2633 N N . MET A 1 333 ? -6.900 -17.460 -0.376 1.00 97.62 333 MET A N 1
ATOM 2634 C CA . MET A 1 333 ? -7.662 -16.275 -0.788 1.00 97.62 333 MET A CA 1
ATOM 2635 C C . MET A 1 333 ? -8.717 -15.834 0.238 1.00 97.62 333 MET A C 1
ATOM 2637 O O . MET A 1 333 ? -9.313 -14.774 0.057 1.00 97.62 333 MET A O 1
ATOM 2641 N N . SER A 1 334 ? -9.016 -16.622 1.273 1.00 92.00 334 SER A N 1
ATOM 2642 C CA . SER A 1 334 ? -10.090 -16.320 2.241 1.00 92.00 334 SER A CA 1
ATOM 2643 C C . SER A 1 334 ? -9.836 -16.775 3.676 1.00 92.00 334 SER A C 1
ATOM 2645 O O . SER A 1 334 ? -10.647 -16.467 4.540 1.00 92.00 334 SER A O 1
ATOM 2647 N N . ASP A 1 335 ? -8.778 -17.538 3.926 1.00 95.31 335 ASP A N 1
ATOM 2648 C CA . ASP A 1 335 ? -8.412 -18.009 5.262 1.00 95.31 335 ASP A CA 1
ATOM 2649 C C . ASP A 1 335 ? -7.537 -16.989 6.009 1.00 95.31 335 ASP A C 1
ATOM 2651 O O . ASP A 1 335 ? -7.287 -15.883 5.520 1.00 95.31 335 ASP A O 1
ATOM 2655 N N . ASP A 1 336 ? -7.042 -17.377 7.182 1.00 96.38 336 ASP A N 1
ATOM 2656 C CA . ASP A 1 336 ? -6.181 -16.540 8.018 1.00 96.38 336 ASP A CA 1
ATOM 2657 C C . ASP A 1 336 ? -4.676 -16.675 7.721 1.00 96.38 336 ASP A C 1
ATOM 2659 O O . ASP A 1 336 ? -3.846 -16.079 8.406 1.00 96.38 336 ASP A O 1
ATOM 2663 N N . GLU A 1 337 ? -4.302 -17.446 6.699 1.00 96.81 337 GLU A N 1
ATOM 2664 C CA . GLU A 1 337 ? -2.900 -17.655 6.331 1.00 96.81 337 GLU A CA 1
ATOM 2665 C C . GLU A 1 337 ? -2.317 -16.417 5.646 1.00 96.81 337 GLU A C 1
ATOM 2667 O O . GLU A 1 337 ? -2.979 -15.745 4.848 1.00 96.81 337 GLU A O 1
ATOM 2672 N N . PHE A 1 338 ? -1.048 -16.124 5.921 1.00 97.19 338 PHE A N 1
ATOM 2673 C CA . PHE A 1 338 ? -0.331 -15.010 5.308 1.00 97.19 338 PHE A CA 1
ATOM 2674 C C . PHE A 1 338 ? 1.136 -15.353 5.036 1.00 97.19 338 PHE A C 1
ATOM 2676 O O . PHE A 1 338 ? 1.743 -16.231 5.660 1.00 97.19 338 PHE A O 1
ATOM 2683 N N . THR A 1 339 ? 1.709 -14.639 4.073 1.00 96.88 339 THR A N 1
ATOM 2684 C CA . THR A 1 339 ? 3.149 -14.631 3.784 1.00 96.88 339 THR A CA 1
ATOM 2685 C C . THR A 1 339 ? 3.747 -13.276 4.184 1.00 96.88 339 THR A C 1
ATOM 2687 O O . THR A 1 339 ? 3.060 -12.452 4.784 1.00 96.88 339 THR A O 1
ATOM 2690 N N . TRP A 1 340 ? 5.030 -13.035 3.937 1.00 95.94 340 TRP A N 1
ATOM 2691 C CA . TRP A 1 340 ? 5.719 -11.803 4.324 1.00 95.94 340 TRP A CA 1
ATOM 2692 C C . TRP A 1 340 ? 6.848 -11.470 3.346 1.00 95.94 340 TRP A C 1
ATOM 2694 O O . TRP A 1 340 ? 7.313 -12.329 2.596 1.00 95.94 340 TRP A O 1
ATOM 2704 N N . ASP A 1 341 ? 7.297 -10.215 3.369 1.00 84.88 341 ASP A N 1
ATOM 2705 C CA . ASP A 1 341 ? 8.444 -9.745 2.584 1.00 84.88 341 ASP A CA 1
ATOM 2706 C C . ASP A 1 341 ? 9.651 -10.677 2.759 1.00 84.88 341 ASP A C 1
ATOM 2708 O O . ASP A 1 341 ? 10.033 -11.003 3.883 1.00 84.88 341 ASP A O 1
ATOM 2712 N N . THR A 1 342 ? 10.261 -11.110 1.656 1.00 88.88 342 THR A N 1
ATOM 2713 C CA . THR A 1 342 ? 11.396 -12.058 1.609 1.00 88.88 342 THR A CA 1
ATOM 2714 C C . THR A 1 342 ? 11.110 -13.509 2.033 1.00 88.88 342 THR A C 1
ATOM 2716 O O . THR A 1 342 ? 12.038 -14.315 2.104 1.00 88.88 342 THR A O 1
ATOM 2719 N N . ASP A 1 343 ? 9.849 -13.902 2.253 1.00 94.56 343 ASP A N 1
ATOM 2720 C CA . ASP A 1 343 ? 9.489 -15.290 2.577 1.00 94.56 343 ASP A CA 1
ATOM 2721 C C . ASP A 1 343 ? 9.990 -16.275 1.494 1.00 94.56 343 ASP A C 1
ATOM 2723 O O . ASP A 1 343 ? 9.592 -16.153 0.327 1.00 94.56 343 ASP A O 1
ATOM 2727 N N . PRO A 1 344 ? 10.834 -17.272 1.834 1.00 94.19 344 PRO A N 1
ATOM 2728 C CA . PRO A 1 344 ? 11.392 -18.215 0.863 1.00 94.19 344 PRO A CA 1
ATOM 2729 C C . PRO A 1 344 ? 10.344 -19.139 0.226 1.00 94.19 344 PRO A C 1
ATOM 2731 O O . PRO A 1 344 ? 10.643 -19.798 -0.767 1.00 94.19 344 PRO A O 1
ATOM 2734 N N . ARG A 1 345 ? 9.121 -19.201 0.772 1.00 96.56 345 ARG A N 1
ATOM 2735 C CA . ARG A 1 345 ? 7.998 -19.965 0.200 1.00 96.56 345 ARG A CA 1
ATOM 2736 C C . ARG A 1 345 ? 7.398 -19.299 -1.045 1.00 96.56 345 ARG A C 1
ATOM 2738 O O . ARG A 1 345 ? 6.640 -19.941 -1.769 1.00 96.56 345 ARG A O 1
ATOM 2745 N N . VAL A 1 346 ? 7.697 -18.021 -1.282 1.00 97.56 346 VAL A N 1
ATOM 2746 C CA . VAL A 1 346 ? 7.114 -17.220 -2.367 1.00 97.56 346 VAL A CA 1
ATOM 2747 C C . VAL A 1 346 ? 7.953 -17.336 -3.641 1.00 97.56 346 VAL A C 1
ATOM 2749 O O . VAL A 1 346 ? 9.156 -17.067 -3.649 1.00 97.56 346 VAL A O 1
ATOM 2752 N N . ASP A 1 347 ? 7.297 -17.704 -4.739 1.00 97.81 347 ASP A N 1
ATOM 2753 C CA . ASP A 1 347 ? 7.887 -17.753 -6.078 1.00 97.81 347 ASP A CA 1
ATOM 2754 C C . ASP A 1 347 ? 7.962 -16.348 -6.696 1.00 97.81 347 ASP A C 1
ATOM 2756 O O . ASP A 1 347 ? 6.938 -15.703 -6.919 1.00 97.81 347 ASP A O 1
ATOM 2760 N N . ARG A 1 348 ? 9.189 -15.900 -6.988 1.00 98.00 348 ARG A N 1
ATOM 2761 C CA . ARG A 1 348 ? 9.523 -14.560 -7.510 1.00 98.00 348 ARG A CA 1
ATOM 2762 C C . ARG A 1 348 ? 10.043 -14.579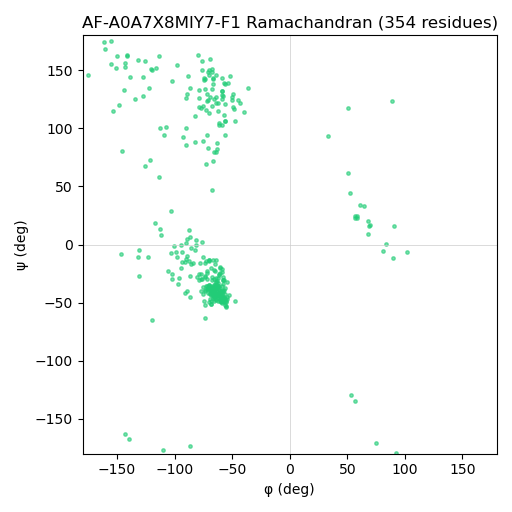 -8.951 1.00 98.00 348 ARG A C 1
ATOM 2764 O O . ARG A 1 348 ? 10.552 -13.570 -9.425 1.00 98.00 348 ARG A O 1
ATOM 2771 N N . SER A 1 349 ? 9.987 -15.725 -9.631 1.00 95.31 349 SER A N 1
ATOM 2772 C CA . SER A 1 349 ? 10.647 -15.912 -10.933 1.00 95.31 349 SER A CA 1
ATOM 2773 C C . SER A 1 349 ? 10.013 -15.100 -12.071 1.00 95.31 349 SER A C 1
ATOM 2775 O O . SER A 1 349 ? 10.727 -14.538 -12.897 1.00 95.31 349 SER A O 1
ATOM 2777 N N . ASP A 1 350 ? 8.684 -15.006 -12.089 1.00 94.81 350 ASP A N 1
ATOM 2778 C CA . ASP A 1 350 ? 7.910 -14.162 -13.002 1.00 94.81 350 ASP A CA 1
ATOM 2779 C C . ASP A 1 350 ? 6.659 -13.649 -12.271 1.00 94.81 350 ASP A C 1
ATOM 2781 O O . ASP A 1 350 ? 5.571 -14.226 -12.380 1.00 94.81 350 ASP A O 1
ATOM 2785 N N . PRO A 1 351 ? 6.811 -12.601 -11.446 1.00 96.25 351 PRO A N 1
ATOM 2786 C CA . PRO A 1 351 ? 5.770 -12.217 -10.503 1.00 96.25 351 PRO A CA 1
ATOM 2787 C C . PRO A 1 351 ? 4.559 -11.562 -11.179 1.00 96.25 351 PRO A C 1
ATOM 2789 O O . PRO A 1 351 ? 3.504 -11.470 -10.561 1.00 96.25 351 PRO A O 1
ATOM 2792 N N . TRP A 1 352 ? 4.669 -11.139 -12.444 1.00 98.38 352 TRP A N 1
ATOM 2793 C CA . TRP A 1 352 ? 3.648 -10.322 -13.105 1.00 98.38 352 TRP A CA 1
ATOM 2794 C C . TRP A 1 352 ? 2.731 -11.080 -14.065 1.00 98.38 352 TRP A C 1
ATOM 2796 O O . TRP A 1 352 ? 1.574 -10.687 -14.212 1.00 98.38 352 TRP A O 1
ATOM 2806 N N . SER A 1 353 ? 3.190 -12.158 -14.710 1.00 96.69 353 SER A N 1
ATOM 2807 C CA . SER A 1 353 ? 2.372 -12.883 -15.702 1.00 96.69 353 SER A CA 1
ATOM 2808 C C . SER A 1 353 ? 1.081 -13.460 -15.123 1.00 96.69 353 SER A C 1
ATOM 2810 O O . SER A 1 353 ? 0.088 -13.615 -15.830 1.00 96.69 353 SER A O 1
ATOM 2812 N N . PHE A 1 354 ? 1.053 -13.713 -13.814 1.00 95.88 354 PHE A N 1
ATOM 2813 C CA . PHE A 1 354 ? -0.149 -14.133 -13.107 1.00 95.88 354 PHE A CA 1
ATOM 2814 C C . PHE A 1 354 ? -1.313 -13.134 -13.237 1.00 95.88 354 PHE A C 1
ATOM 2816 O O . PHE A 1 354 ? -2.460 -13.574 -13.256 1.00 95.88 354 PHE A O 1
ATOM 2823 N N . TYR A 1 355 ? -1.058 -11.831 -13.377 1.00 98.31 355 TYR A N 1
ATOM 2824 C CA . TYR A 1 355 ? -2.087 -10.784 -13.307 1.00 98.31 355 TYR A CA 1
ATOM 2825 C C . TYR A 1 355 ? -2.792 -10.466 -14.635 1.00 98.31 355 TYR A C 1
ATOM 2827 O O . TYR A 1 355 ? -3.853 -9.834 -14.619 1.00 98.31 355 TYR A O 1
ATOM 2835 N N . PHE A 1 356 ? -2.246 -10.930 -15.761 1.00 95.75 356 PHE A N 1
ATOM 2836 C CA . PHE A 1 356 ? -2.718 -10.605 -17.113 1.00 95.75 356 PHE A CA 1
ATOM 2837 C C . PHE A 1 356 ? -3.201 -11.832 -17.886 1.00 95.75 356 PHE A C 1
ATOM 2839 O O . PHE A 1 356 ? -2.884 -12.977 -17.466 1.00 95.75 356 PHE A O 1
#